Protein AF-A0A7X5ISP5-F1 (afdb_monomer_lite)

pLDDT: mean 85.8, std 13.92, range [27.28, 97.12]

Sequence (294 aa):
MELYHFSSCLFVQVISLKFLSCDAGGAVLAEQIALNPQAGLYTGMVVASFFGCTITGTIPFALNHTHGAKRQAAVNGLLSALLMLPAACLFTGFCCGFPFRMMLRNTIPVLVFSLFLLFLFKCCTVVILPLFTAVSFAVRGTALFGLCTAVLQEASGNILLDNLTPLDEVFPVICRIGIFLAGILPAFALLERLLQRPIAVMSRRLKLQPEAVASLIVTTANSIPTLLHLEDLDERGITLNTAFAVLSSYTVGDFLAFSLQFAPEIAFPMLAGRLLSGFLVLILSYRFLPADSA

Radius of gyration: 19.37 Å; chains: 1; bounding box: 60×40×59 Å

Structure (mmCIF, N/CA/C/O backbone):
data_AF-A0A7X5ISP5-F1
#
_entry.id   AF-A0A7X5ISP5-F1
#
loop_
_atom_site.group_PDB
_atom_site.id
_atom_site.type_symbol
_atom_site.label_atom_id
_atom_site.label_alt_id
_atom_site.label_comp_id
_atom_site.label_asym_id
_atom_site.label_entity_id
_atom_site.label_seq_id
_atom_site.pdbx_PDB_ins_code
_atom_site.Cartn_x
_atom_site.Cartn_y
_atom_site.Cartn_z
_atom_site.occupancy
_atom_site.B_iso_or_equiv
_atom_site.auth_seq_id
_atom_site.auth_comp_id
_atom_site.auth_asym_id
_atom_site.auth_atom_id
_atom_site.pdbx_PDB_model_num
ATOM 1 N N . MET A 1 1 ? -38.349 2.330 4.493 1.00 35.88 1 MET A N 1
ATOM 2 C CA . MET A 1 1 ? -37.579 3.364 5.221 1.00 35.88 1 MET A CA 1
ATOM 3 C C . MET A 1 1 ? -36.180 2.867 5.606 1.00 35.88 1 MET A C 1
ATOM 5 O O . MET A 1 1 ? -35.230 3.606 5.395 1.00 35.88 1 MET A O 1
ATOM 9 N N . GLU A 1 2 ? -36.007 1.602 6.022 1.00 28.80 2 GLU A N 1
ATOM 10 C CA . GLU A 1 2 ? -34.680 0.991 6.281 1.00 28.80 2 GLU A CA 1
ATOM 11 C C . GLU A 1 2 ? -33.736 0.939 5.064 1.00 28.80 2 GLU A C 1
ATOM 13 O O . GLU A 1 2 ? -32.545 1.183 5.206 1.00 28.80 2 GLU A O 1
ATOM 18 N N . LEU A 1 3 ? -34.248 0.702 3.850 1.00 28.98 3 LEU A N 1
ATOM 19 C CA . LEU A 1 3 ? -33.431 0.671 2.624 1.00 28.98 3 LEU A CA 1
ATOM 20 C C . LEU A 1 3 ? -32.788 2.027 2.270 1.00 28.98 3 LEU A C 1
ATOM 22 O O . LEU A 1 3 ? -31.670 2.054 1.765 1.00 28.98 3 LEU A O 1
ATOM 26 N N . TYR A 1 4 ? -33.453 3.147 2.581 1.00 27.28 4 TYR A N 1
ATOM 27 C CA . TYR A 1 4 ? -32.900 4.489 2.357 1.00 27.28 4 TYR A CA 1
ATOM 28 C C . TYR A 1 4 ? -31.846 4.851 3.409 1.00 27.28 4 TYR A C 1
ATOM 30 O O . TYR A 1 4 ? -30.814 5.421 3.067 1.00 27.28 4 TYR A O 1
ATOM 38 N N . HIS A 1 5 ? -32.050 4.452 4.668 1.00 31.34 5 HIS A N 1
ATOM 39 C CA . HIS A 1 5 ? -31.049 4.650 5.717 1.00 31.34 5 HIS A CA 1
ATOM 40 C C . HIS A 1 5 ? -29.804 3.775 5.487 1.00 31.34 5 HIS A C 1
ATOM 42 O O . HIS A 1 5 ? -28.686 4.227 5.720 1.00 31.34 5 HIS A O 1
ATOM 48 N N . PHE A 1 6 ? -29.986 2.563 4.947 1.00 34.28 6 PHE A N 1
ATOM 49 C CA . PHE A 1 6 ? -28.907 1.642 4.585 1.00 34.28 6 PHE A CA 1
ATOM 50 C C . PHE A 1 6 ? -28.098 2.134 3.374 1.00 34.28 6 PHE A C 1
ATOM 52 O O . PHE A 1 6 ? -26.872 2.114 3.420 1.00 34.28 6 PHE A O 1
ATOM 59 N N . SER A 1 7 ? -28.750 2.638 2.317 1.00 32.25 7 SER A N 1
ATOM 60 C CA . SER A 1 7 ? -28.053 3.201 1.148 1.00 32.25 7 SER A CA 1
ATOM 61 C C . SER A 1 7 ? -27.294 4.489 1.467 1.00 32.25 7 SER A C 1
ATOM 63 O O . SER A 1 7 ? -26.160 4.630 1.017 1.00 32.25 7 SER A O 1
ATOM 65 N N . SER A 1 8 ? -27.862 5.397 2.265 1.00 30.31 8 SER A N 1
ATOM 66 C CA . SER A 1 8 ? -27.193 6.650 2.645 1.00 30.31 8 SER A CA 1
ATOM 67 C C . SER A 1 8 ? -26.023 6.423 3.609 1.00 30.31 8 SER A C 1
ATOM 69 O O . SER A 1 8 ? -24.992 7.079 3.486 1.00 30.31 8 SER A O 1
ATOM 71 N N . CYS A 1 9 ? -26.133 5.460 4.531 1.00 36.84 9 CYS A N 1
ATOM 72 C CA . CYS A 1 9 ? -25.065 5.140 5.482 1.00 36.84 9 CYS A CA 1
ATOM 73 C C . CYS A 1 9 ? -23.935 4.325 4.829 1.00 36.84 9 CYS A C 1
ATOM 75 O O . CYS A 1 9 ? -22.766 4.622 5.065 1.00 36.84 9 CYS A O 1
ATOM 77 N N . LEU A 1 10 ? -24.263 3.403 3.908 1.00 41.03 10 LEU A N 1
ATOM 78 C CA . LEU A 1 10 ? -23.273 2.775 3.029 1.00 41.03 10 LEU A CA 1
ATOM 79 C C . LEU A 1 10 ? -22.507 3.856 2.257 1.00 41.03 10 LEU A C 1
ATOM 81 O O . LEU A 1 10 ? -21.293 3.799 2.207 1.00 41.03 10 LEU A O 1
ATOM 85 N N . PHE A 1 11 ? -23.182 4.877 1.721 1.00 38.62 11 PHE A N 1
ATOM 86 C CA . PHE A 1 11 ? -22.549 5.967 0.969 1.00 38.62 11 PHE A CA 1
ATOM 87 C C . PHE A 1 11 ? -21.577 6.814 1.818 1.00 38.62 11 PHE A C 1
ATOM 89 O O . PHE A 1 11 ? -20.480 7.122 1.355 1.00 38.62 11 PHE A O 1
ATOM 96 N N . VAL A 1 12 ? -21.929 7.133 3.071 1.00 38.53 12 VAL A N 1
ATOM 97 C CA . VAL A 1 12 ? -21.067 7.895 4.002 1.00 38.53 12 VAL A CA 1
ATOM 98 C C . VAL A 1 12 ? -19.869 7.066 4.477 1.00 38.53 12 VAL A C 1
ATOM 100 O O . VAL A 1 12 ? -18.742 7.559 4.459 1.00 38.53 12 VAL A O 1
ATOM 103 N N . GLN A 1 13 ? -20.073 5.786 4.810 1.00 43.38 13 GLN A N 1
ATOM 104 C CA . GLN A 1 13 ? -18.973 4.869 5.135 1.00 43.38 13 GLN A CA 1
ATOM 105 C C . GLN A 1 13 ? -18.031 4.683 3.938 1.00 43.38 13 GLN A C 1
ATOM 107 O O . GLN A 1 13 ? -16.812 4.678 4.065 1.00 43.38 13 GLN A O 1
ATOM 112 N N . VAL A 1 14 ? -18.590 4.590 2.737 1.00 48.50 14 VAL A N 1
ATOM 113 C CA . VAL A 1 14 ? -17.862 4.305 1.499 1.00 48.50 14 VAL A CA 1
ATOM 114 C C . VAL A 1 14 ? -17.060 5.492 0.966 1.00 48.50 14 VAL A C 1
ATOM 116 O O . VAL A 1 14 ? -16.091 5.259 0.243 1.00 48.50 14 VAL A O 1
ATOM 119 N N . ILE A 1 15 ? -17.442 6.736 1.263 1.00 47.53 15 ILE A N 1
ATOM 120 C CA . ILE A 1 15 ? -16.733 7.929 0.774 1.00 47.53 15 ILE A CA 1
ATOM 121 C C . ILE A 1 15 ? -15.665 8.380 1.770 1.00 47.53 15 ILE A C 1
ATOM 123 O O . ILE A 1 15 ? -14.537 8.627 1.353 1.00 47.53 15 ILE A O 1
ATOM 127 N N . SER A 1 16 ? -15.964 8.418 3.070 1.00 47.88 16 SER A N 1
ATOM 128 C CA . SER A 1 16 ? -15.016 8.934 4.069 1.00 47.88 16 SER A CA 1
ATOM 129 C C . SER A 1 16 ? -13.857 7.969 4.357 1.00 47.88 16 SER A C 1
ATOM 131 O O . SER A 1 16 ? -12.723 8.411 4.514 1.00 47.88 16 SER A O 1
ATOM 133 N N . LEU A 1 17 ? -14.096 6.648 4.343 1.00 51.56 17 LEU A N 1
ATOM 134 C CA . LEU A 1 17 ? -13.069 5.634 4.657 1.00 51.56 17 LEU A CA 1
ATOM 135 C C . LEU A 1 17 ? -12.026 5.429 3.563 1.00 51.56 17 LEU A C 1
ATOM 137 O O . LEU A 1 17 ? -10.964 4.866 3.803 1.00 51.56 17 LEU A O 1
ATOM 141 N N . LYS A 1 18 ? -12.335 5.844 2.339 1.00 60.28 18 LYS A N 1
ATOM 142 C CA . LYS A 1 18 ? -11.527 5.516 1.167 1.00 60.28 18 LYS A CA 1
ATOM 143 C C . LYS A 1 18 ? -10.394 6.501 0.902 1.00 60.28 18 LYS A C 1
ATOM 145 O O . LYS A 1 18 ? -9.517 6.213 0.101 1.00 60.28 18 LYS A O 1
ATOM 150 N N . PHE A 1 19 ? -10.376 7.655 1.555 1.00 69.50 19 PHE A N 1
ATOM 151 C CA . PHE A 1 19 ? -9.265 8.592 1.393 1.00 69.50 19 PHE A CA 1
ATOM 152 C C . PHE A 1 19 ? -8.140 8.357 2.397 1.00 69.50 19 PHE A C 1
ATOM 154 O O . PHE A 1 19 ? -7.036 8.834 2.173 1.00 69.50 19 PHE A O 1
ATOM 161 N N . LEU A 1 20 ? -8.378 7.602 3.470 1.00 83.06 20 LEU A N 1
ATOM 162 C CA . LEU A 1 20 ? -7.370 7.326 4.489 1.00 83.06 20 LEU A CA 1
ATOM 163 C C . LEU A 1 20 ? -6.841 5.901 4.338 1.00 83.06 20 LEU A C 1
ATOM 165 O O . LEU A 1 20 ? -7.592 4.968 4.063 1.00 83.06 20 LEU A O 1
ATOM 169 N N . SER A 1 21 ? -5.528 5.742 4.499 1.00 89.06 21 SER A N 1
ATOM 170 C CA . SER A 1 21 ? -4.906 4.422 4.634 1.00 89.06 21 SER A CA 1
ATOM 171 C C . SER A 1 21 ? -5.349 3.758 5.944 1.00 89.06 21 SER A C 1
ATOM 173 O O . SER A 1 21 ? -5.785 4.446 6.869 1.00 89.06 21 SER A O 1
ATOM 175 N N . CYS A 1 22 ? -5.242 2.429 6.042 1.00 91.19 22 CYS A N 1
ATOM 176 C CA . CYS A 1 22 ? -5.692 1.678 7.221 1.00 91.19 22 CYS A CA 1
ATOM 177 C C . CYS A 1 22 ? -5.038 2.177 8.522 1.00 91.19 22 CYS A C 1
ATOM 179 O O . CYS A 1 22 ? -5.725 2.401 9.515 1.00 91.19 22 CYS A O 1
ATOM 181 N N . ASP A 1 23 ? -3.734 2.425 8.468 1.00 89.81 23 ASP A N 1
ATOM 182 C CA . ASP A 1 23 ? -2.863 2.920 9.536 1.00 89.81 23 ASP A CA 1
ATOM 183 C C . ASP A 1 23 ? -2.930 4.444 9.728 1.00 89.81 23 ASP A C 1
ATOM 185 O O . ASP A 1 23 ? -2.594 4.953 10.792 1.00 89.81 23 ASP A O 1
ATOM 189 N N . ALA A 1 24 ? -3.428 5.177 8.731 1.00 86.38 24 ALA A N 1
ATOM 190 C CA . ALA A 1 24 ? -3.642 6.622 8.792 1.00 86.38 24 ALA A CA 1
ATOM 191 C C . ALA A 1 24 ? -5.026 6.998 9.357 1.00 86.38 24 ALA A C 1
ATOM 193 O O . ALA A 1 24 ? -5.529 8.082 9.081 1.00 86.38 24 ALA A O 1
ATOM 194 N N . GLY A 1 25 ? -5.671 6.097 10.106 1.00 85.81 25 GLY A N 1
ATOM 195 C CA . GLY A 1 25 ? -6.997 6.305 10.700 1.00 85.81 25 GLY A CA 1
ATOM 196 C C . GLY A 1 25 ? -8.160 5.705 9.906 1.00 85.81 25 GLY A C 1
ATOM 197 O O . GLY A 1 25 ? -9.288 5.719 10.390 1.00 85.81 25 GLY A O 1
ATOM 198 N N . GLY A 1 26 ? -7.914 5.117 8.729 1.00 88.69 26 GLY A N 1
ATOM 199 C CA . GLY A 1 26 ? -8.948 4.435 7.946 1.00 88.69 26 GLY A CA 1
ATOM 200 C C . GLY A 1 26 ? -9.555 3.234 8.678 1.00 88.69 26 GLY A C 1
ATOM 201 O O . GLY A 1 26 ? -10.764 3.023 8.602 1.00 88.69 26 GLY A O 1
ATOM 202 N N . ALA A 1 27 ? -8.753 2.476 9.432 1.00 90.75 27 ALA A N 1
ATOM 203 C CA . ALA A 1 27 ? -9.250 1.339 10.205 1.00 90.75 27 ALA A CA 1
ATOM 204 C C . ALA A 1 27 ? -10.059 1.764 11.437 1.00 90.75 27 ALA A C 1
ATOM 206 O O . ALA A 1 27 ? -11.165 1.266 11.634 1.00 90.75 27 ALA A O 1
ATOM 207 N N . VAL A 1 28 ? -9.547 2.733 12.203 1.00 88.75 28 VAL A N 1
ATOM 208 C CA . VAL A 1 28 ? -10.225 3.284 13.390 1.00 88.75 28 VAL A CA 1
ATOM 209 C C . VAL A 1 28 ? -11.554 3.925 12.996 1.00 88.75 28 VAL A C 1
ATOM 211 O O . VAL A 1 28 ? -12.588 3.651 13.600 1.00 88.75 28 VAL A O 1
ATOM 214 N N . LEU A 1 29 ? -11.562 4.718 11.918 1.00 86.38 29 LEU A N 1
ATOM 215 C CA . LEU A 1 29 ? -12.792 5.318 11.415 1.00 86.38 29 LEU A CA 1
ATOM 216 C C . LEU A 1 29 ? -13.785 4.239 10.969 1.00 86.38 29 LEU A C 1
ATOM 218 O O . LEU A 1 29 ? -14.971 4.370 11.253 1.00 86.38 29 LEU A O 1
ATOM 222 N N . ALA A 1 30 ? -13.323 3.169 10.305 1.00 88.38 30 ALA A N 1
ATOM 223 C CA . ALA A 1 30 ? -14.195 2.088 9.838 1.00 88.38 30 ALA A CA 1
ATOM 224 C C . ALA A 1 30 ? -14.855 1.351 10.995 1.00 88.38 30 ALA A C 1
ATOM 226 O O . ALA A 1 30 ? -16.038 1.031 10.910 1.00 88.38 30 ALA A O 1
ATOM 227 N N . GLU A 1 31 ? -14.107 1.097 12.062 1.00 87.06 31 GLU A N 1
ATOM 228 C CA . GLU A 1 31 ? -14.618 0.475 13.277 1.00 87.06 31 GLU A CA 1
ATOM 229 C C . GLU A 1 31 ? -15.712 1.326 13.932 1.00 87.06 31 GLU A C 1
ATOM 231 O O . GLU A 1 31 ? -16.768 0.799 14.273 1.00 87.06 31 GLU A O 1
ATOM 236 N N . GLN A 1 32 ? -15.512 2.645 14.018 1.00 85.06 32 GLN A N 1
ATOM 237 C CA . GLN A 1 32 ? -16.469 3.559 14.649 1.00 85.06 32 GLN A CA 1
ATOM 238 C C . GLN A 1 32 ? -17.782 3.702 13.877 1.00 85.06 32 GLN A C 1
ATOM 240 O O . GLN A 1 32 ? -18.846 3.846 14.478 1.00 85.06 32 GLN A O 1
ATOM 245 N N . ILE A 1 33 ? -17.724 3.698 12.544 1.00 82.94 33 ILE A N 1
ATOM 246 C CA . ILE A 1 33 ? -18.915 3.944 11.725 1.00 82.94 33 ILE A CA 1
ATOM 247 C C . ILE A 1 33 ? -19.622 2.664 11.290 1.00 82.94 33 ILE A C 1
ATOM 249 O O . ILE A 1 33 ? -20.767 2.746 10.845 1.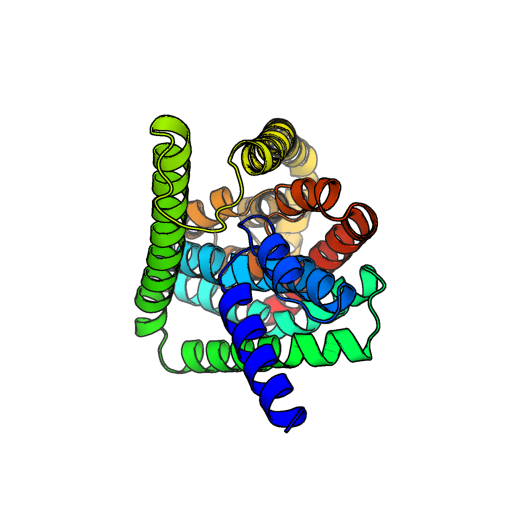00 82.94 33 ILE A O 1
ATOM 253 N N . ALA A 1 34 ? -18.971 1.498 11.356 1.00 83.06 34 ALA A N 1
ATOM 254 C CA . ALA A 1 34 ? -19.517 0.256 10.821 1.00 83.06 34 ALA A CA 1
ATOM 255 C C . ALA A 1 34 ? -20.685 -0.292 11.647 1.00 83.06 34 ALA A C 1
ATOM 257 O O . ALA A 1 34 ? -20.592 -0.530 12.844 1.00 83.06 34 ALA A O 1
ATOM 258 N N . LEU A 1 35 ? -21.774 -0.629 10.950 1.00 81.62 35 LEU A N 1
ATOM 259 C CA . LEU A 1 35 ? -22.924 -1.327 11.540 1.00 81.62 35 LEU A CA 1
ATOM 260 C C . LEU A 1 35 ? -22.631 -2.810 11.813 1.00 81.62 35 LEU A C 1
ATOM 262 O O . LEU A 1 35 ? -23.274 -3.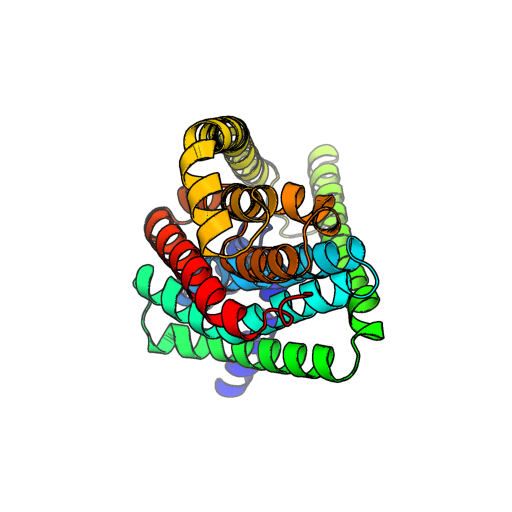437 12.648 1.00 81.62 35 LEU A O 1
ATOM 266 N N . ASN A 1 36 ? -21.695 -3.393 11.061 1.00 86.12 36 ASN A N 1
ATOM 267 C CA . ASN A 1 36 ? -21.261 -4.774 11.217 1.00 86.12 36 ASN A CA 1
ATOM 268 C C . ASN A 1 36 ? -19.746 -4.787 11.482 1.00 86.12 36 ASN A C 1
ATOM 270 O O . ASN A 1 36 ? -18.999 -4.379 10.588 1.00 86.12 36 ASN A O 1
ATOM 274 N N . PRO A 1 37 ? -19.283 -5.299 12.639 1.00 87.81 37 PRO A N 1
ATOM 275 C CA . PRO A 1 37 ? -17.866 -5.280 13.003 1.00 87.81 37 PRO A CA 1
ATOM 276 C C . PRO A 1 37 ? -16.947 -5.951 11.974 1.00 87.81 37 PRO A C 1
ATOM 278 O O . PRO A 1 37 ? -15.888 -5.422 11.653 1.00 87.81 37 PRO A O 1
ATOM 281 N N . GLN A 1 38 ? -17.365 -7.071 11.371 1.00 89.38 38 GLN A N 1
ATOM 282 C CA . GLN A 1 38 ? -16.564 -7.737 10.337 1.00 89.38 38 GLN A CA 1
ATOM 283 C C . GLN A 1 38 ? -16.486 -6.914 9.046 1.00 89.38 38 GLN A C 1
ATOM 285 O O . GLN A 1 38 ? -15.458 -6.929 8.371 1.00 89.38 38 GLN A O 1
ATOM 290 N N . ALA A 1 39 ? -17.555 -6.196 8.689 1.00 88.25 39 ALA A N 1
ATOM 291 C CA . ALA A 1 39 ? -17.542 -5.297 7.536 1.00 88.25 39 ALA A CA 1
ATOM 292 C C . ALA A 1 39 ? -16.678 -4.054 7.789 1.00 88.25 39 ALA A C 1
ATOM 294 O O . ALA A 1 39 ? -15.980 -3.612 6.874 1.00 88.25 39 ALA A O 1
ATOM 295 N N . GLY A 1 40 ? -16.692 -3.537 9.023 1.00 89.75 40 GLY A N 1
ATOM 296 C CA . GLY A 1 40 ? -15.786 -2.483 9.479 1.00 89.75 40 GLY A CA 1
ATOM 297 C C . GLY A 1 40 ? -14.335 -2.925 9.377 1.00 89.75 40 GLY A C 1
ATOM 298 O O . GLY A 1 40 ? -13.544 -2.260 8.718 1.00 89.75 40 GLY A O 1
ATOM 299 N N . LEU A 1 41 ? -14.012 -4.110 9.897 1.00 92.25 41 LEU A N 1
ATOM 300 C CA . LEU A 1 41 ? -12.660 -4.656 9.835 1.00 92.25 41 LEU A CA 1
ATOM 301 C C . LEU A 1 41 ? -12.200 -4.918 8.392 1.00 92.25 41 LEU A C 1
ATOM 303 O O . LEU A 1 41 ? -11.099 -4.525 8.019 1.00 92.25 41 LEU A O 1
ATOM 307 N N . TYR A 1 42 ? -13.043 -5.512 7.541 1.00 93.88 42 TYR A N 1
ATOM 308 C CA . TYR A 1 42 ? -12.724 -5.712 6.122 1.00 93.88 42 TYR A CA 1
ATOM 309 C C . TYR A 1 42 ? -12.474 -4.383 5.396 1.00 93.88 42 TYR A C 1
ATOM 311 O O . TYR A 1 42 ? -11.486 -4.232 4.676 1.00 93.88 42 TYR A O 1
ATOM 319 N N . THR A 1 43 ? -13.356 -3.404 5.588 1.00 91.44 43 THR A N 1
ATOM 320 C CA . THR A 1 43 ? -13.258 -2.117 4.889 1.00 91.44 43 THR A CA 1
ATOM 321 C C . THR A 1 43 ? -12.080 -1.293 5.412 1.00 91.44 43 THR A C 1
ATOM 323 O O . THR A 1 43 ? -11.316 -0.738 4.625 1.00 91.44 43 THR A O 1
ATOM 326 N N . GLY A 1 44 ? -11.890 -1.266 6.727 1.00 92.00 44 GLY A N 1
ATOM 327 C CA . GLY A 1 44 ? -10.844 -0.509 7.406 1.00 92.00 44 GLY A CA 1
ATOM 328 C C . GLY A 1 44 ? -9.445 -1.094 7.258 1.00 92.00 44 GLY A C 1
ATOM 329 O O . GLY A 1 44 ? -8.489 -0.342 7.122 1.00 92.00 44 GLY A O 1
ATOM 330 N N . MET A 1 45 ? -9.304 -2.421 7.235 1.00 94.00 45 MET A N 1
ATOM 331 C CA . MET A 1 45 ? -7.994 -3.074 7.124 1.00 94.00 45 MET A CA 1
ATOM 332 C C . MET A 1 45 ? -7.660 -3.438 5.681 1.00 94.00 45 MET A C 1
ATOM 334 O O . MET A 1 45 ? -6.599 -3.082 5.172 1.00 94.00 45 MET A O 1
ATOM 338 N N . VAL A 1 46 ? -8.567 -4.115 4.975 1.00 94.88 46 VAL A N 1
ATOM 339 C CA . VAL A 1 46 ? -8.281 -4.610 3.621 1.00 94.88 46 VAL A CA 1
ATOM 340 C C . VAL A 1 46 ? -8.522 -3.519 2.586 1.00 94.88 46 VAL A C 1
ATOM 342 O O . VAL A 1 46 ? -7.608 -3.167 1.848 1.00 94.88 46 VAL A O 1
ATOM 345 N N . VAL A 1 47 ? -9.726 -2.947 2.520 1.00 93.25 47 VAL A N 1
ATOM 346 C CA . VAL A 1 47 ? -10.047 -1.974 1.460 1.00 93.25 47 VAL A CA 1
ATOM 347 C C . VAL A 1 47 ? -9.222 -0.694 1.607 1.00 93.25 47 VAL A C 1
ATOM 349 O O . VAL A 1 47 ? -8.639 -0.238 0.621 1.00 93.25 47 VAL A O 1
ATOM 352 N N . ALA A 1 48 ? -9.119 -0.136 2.816 1.00 92.19 48 ALA A N 1
ATOM 353 C CA . ALA A 1 48 ? -8.365 1.093 3.056 1.00 92.19 48 ALA A CA 1
ATOM 354 C C . ALA A 1 48 ? -6.854 0.925 2.807 1.00 92.19 48 ALA A C 1
ATOM 356 O O . ALA A 1 48 ? -6.227 1.838 2.273 1.00 92.19 48 ALA A O 1
ATOM 357 N N . SER A 1 49 ? -6.266 -0.245 3.094 1.00 93.56 49 SER A N 1
ATOM 358 C CA . SER A 1 49 ? -4.835 -0.488 2.834 1.00 93.56 49 SER A CA 1
ATOM 359 C C . SER A 1 49 ? -4.483 -0.559 1.347 1.00 93.56 49 SER A C 1
ATOM 361 O O . SER A 1 49 ? -3.338 -0.319 0.975 1.00 93.56 49 SER A O 1
ATOM 363 N N . PHE A 1 50 ? -5.419 -0.923 0.467 1.00 93.81 50 PHE A N 1
ATOM 364 C CA . PHE A 1 50 ? -5.215 -0.830 -0.985 1.00 93.81 50 PHE A CA 1
ATOM 365 C C . PHE A 1 50 ? -5.544 0.564 -1.491 1.00 93.81 50 PHE A C 1
ATOM 367 O O . PHE A 1 50 ? -4.754 1.216 -2.168 1.00 93.81 50 PHE A O 1
ATOM 374 N N . PHE A 1 51 ? -6.751 1.015 -1.187 1.00 89.12 51 PHE A N 1
ATOM 375 C CA . PHE A 1 51 ? -7.316 2.162 -1.857 1.00 89.12 51 PHE A CA 1
ATOM 376 C C . PHE A 1 51 ? -6.813 3.475 -1.240 1.00 89.12 51 PHE A C 1
ATOM 378 O O . PHE A 1 51 ? -6.363 4.349 -1.974 1.00 89.12 51 PHE A O 1
ATOM 385 N N . GLY A 1 52 ? -6.782 3.591 0.089 1.00 87.88 52 GLY A N 1
ATOM 386 C CA . GLY A 1 52 ? -6.335 4.802 0.783 1.00 87.88 52 GLY A CA 1
ATOM 387 C C . GLY A 1 52 ? -4.898 5.189 0.437 1.00 87.88 52 GLY A C 1
ATOM 388 O O . GLY A 1 52 ? -4.642 6.334 0.052 1.00 87.88 52 GLY A O 1
ATOM 389 N N . CYS A 1 53 ? -3.971 4.224 0.473 1.00 88.62 53 CYS A N 1
A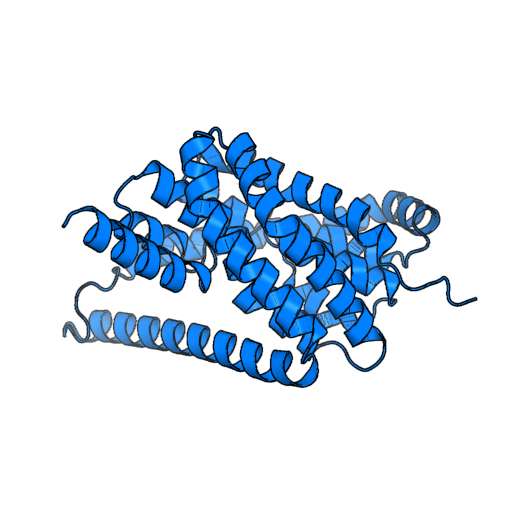TOM 390 C CA . CYS A 1 53 ? -2.569 4.464 0.115 1.00 88.62 53 CYS A CA 1
ATOM 391 C C . CYS A 1 53 ? -2.377 4.768 -1.382 1.00 88.62 53 CYS A C 1
ATOM 393 O O . CYS A 1 53 ? -1.513 5.566 -1.741 1.00 88.62 53 CYS A O 1
ATOM 395 N N . THR A 1 54 ? -3.225 4.221 -2.258 1.00 91.25 54 THR A N 1
ATOM 396 C CA . THR A 1 54 ? -3.186 4.513 -3.698 1.00 91.25 54 THR A CA 1
ATOM 397 C C . THR A 1 54 ? -3.577 5.961 -3.982 1.00 91.25 54 THR A C 1
ATOM 399 O O . THR A 1 54 ? -2.890 6.649 -4.739 1.00 91.25 54 THR A O 1
ATOM 402 N N . ILE A 1 55 ? -4.665 6.438 -3.366 1.00 87.81 55 ILE A N 1
ATOM 403 C CA . ILE A 1 55 ? -5.207 7.783 -3.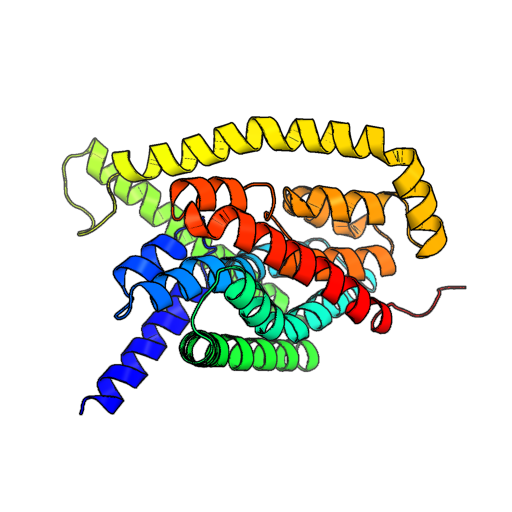603 1.00 87.81 55 ILE A CA 1
ATOM 404 C C . ILE A 1 55 ? -4.313 8.870 -2.998 1.00 87.81 55 ILE A C 1
ATOM 406 O O . ILE A 1 55 ? -4.055 9.880 -3.648 1.00 87.81 55 ILE A O 1
ATOM 410 N N . THR A 1 56 ? -3.839 8.683 -1.764 1.00 84.56 56 THR A N 1
ATOM 411 C CA . THR A 1 56 ? -3.078 9.721 -1.037 1.00 84.56 56 THR A CA 1
ATOM 412 C C . THR A 1 56 ? -1.563 9.580 -1.142 1.00 84.56 56 THR A C 1
ATOM 414 O O . THR A 1 56 ? -0.836 10.530 -0.848 1.00 84.56 56 THR A O 1
ATOM 417 N N . GLY A 1 57 ? -1.083 8.416 -1.581 1.00 85.94 57 GLY A N 1
ATOM 418 C CA . GLY A 1 57 ? 0.332 8.102 -1.735 1.00 85.94 57 GLY A CA 1
ATOM 419 C C . GLY A 1 57 ? 0.695 7.836 -3.191 1.00 85.94 57 GLY A C 1
ATOM 420 O O . GLY A 1 57 ? 1.204 8.716 -3.883 1.00 85.94 57 GLY A O 1
ATOM 421 N N . THR A 1 58 ? 0.443 6.617 -3.666 1.00 91.75 58 THR A N 1
ATOM 422 C CA . THR A 1 58 ? 1.056 6.098 -4.897 1.00 91.75 58 THR A CA 1
ATOM 423 C C . THR A 1 58 ? 0.761 6.943 -6.136 1.00 91.75 58 THR A C 1
ATOM 425 O O . THR A 1 58 ? 1.696 7.262 -6.866 1.00 91.75 58 THR A O 1
ATOM 428 N N . ILE A 1 59 ? -0.493 7.356 -6.373 1.00 91.38 59 ILE A N 1
ATOM 429 C CA . ILE A 1 59 ? -0.849 8.165 -7.555 1.00 91.38 59 ILE A CA 1
ATOM 430 C C . ILE A 1 59 ? -0.163 9.546 -7.526 1.00 91.38 59 ILE A C 1
ATOM 432 O O . ILE A 1 59 ? 0.553 9.851 -8.486 1.00 91.38 59 ILE A O 1
ATOM 436 N N . PRO A 1 60 ? -0.323 10.384 -6.474 1.00 88.81 60 PRO A N 1
ATOM 437 C CA . PRO A 1 60 ? 0.359 11.674 -6.409 1.00 88.81 60 PRO A CA 1
ATOM 438 C C . PRO A 1 60 ? 1.877 11.561 -6.542 1.00 88.81 60 PRO A C 1
ATOM 440 O O . PRO A 1 60 ? 2.478 12.314 -7.305 1.00 88.81 60 PRO A O 1
ATOM 443 N N . PHE A 1 61 ? 2.511 10.634 -5.818 1.00 89.62 61 PHE A N 1
ATOM 444 C CA . PHE A 1 61 ? 3.968 10.516 -5.832 1.00 89.62 61 PHE A CA 1
ATOM 445 C C . PHE A 1 61 ? 4.489 10.033 -7.187 1.00 89.62 61 PHE A C 1
ATOM 447 O O . PHE A 1 61 ? 5.385 10.677 -7.729 1.00 89.62 61 PHE A O 1
ATOM 454 N N . ALA A 1 62 ? 3.899 8.983 -7.768 1.00 91.69 62 ALA A N 1
ATOM 455 C CA . ALA A 1 62 ? 4.341 8.452 -9.057 1.00 91.69 62 ALA A CA 1
ATOM 456 C C . ALA A 1 62 ? 4.223 9.492 -10.180 1.00 91.69 62 ALA A C 1
ATOM 458 O O . ALA A 1 62 ? 5.124 9.619 -11.002 1.00 91.69 62 ALA A O 1
ATOM 459 N N . LEU A 1 63 ? 3.132 10.263 -10.218 1.00 90.00 63 LEU A N 1
ATOM 460 C CA . LEU A 1 63 ? 2.903 11.242 -11.284 1.00 90.00 63 LEU A CA 1
ATOM 461 C C . LEU A 1 63 ? 3.683 12.555 -11.092 1.00 90.00 63 LEU A C 1
ATOM 463 O O . LEU A 1 63 ? 4.023 13.199 -12.088 1.00 90.00 63 LEU A O 1
ATOM 467 N N . ASN A 1 64 ? 3.965 12.957 -9.847 1.00 89.12 64 ASN A N 1
ATOM 468 C CA . ASN A 1 64 ? 4.772 14.151 -9.560 1.00 89.12 64 ASN A CA 1
ATOM 469 C C . ASN A 1 64 ? 6.269 13.928 -9.813 1.00 89.12 64 ASN A C 1
ATOM 471 O O . ASN A 1 64 ? 6.940 14.877 -10.198 1.00 89.12 64 ASN A O 1
ATOM 475 N N . HIS A 1 65 ? 6.768 12.699 -9.648 1.00 88.81 65 HIS A N 1
ATOM 476 C CA . HIS A 1 65 ? 8.184 12.343 -9.837 1.00 88.81 65 HIS A CA 1
ATOM 477 C C . HIS A 1 65 ? 8.442 11.626 -11.169 1.00 88.81 65 HIS A C 1
ATOM 479 O O . HIS A 1 65 ? 9.406 10.884 -11.304 1.00 88.81 65 HIS A O 1
ATOM 485 N N . THR A 1 66 ? 7.552 11.782 -12.153 1.00 89.44 66 THR A N 1
ATOM 486 C CA . THR A 1 66 ? 7.777 11.279 -13.514 1.00 89.44 66 THR A CA 1
ATOM 487 C C . THR A 1 66 ? 7.333 12.297 -14.554 1.00 89.44 66 THR A C 1
ATOM 489 O O . THR A 1 66 ? 6.308 12.977 -14.406 1.00 89.44 66 THR A O 1
ATOM 492 N N . HIS A 1 67 ? 8.084 12.364 -15.654 1.00 89.50 67 HIS A N 1
ATOM 493 C CA . HIS A 1 67 ? 7.862 13.302 -16.753 1.00 89.50 67 HIS A CA 1
ATOM 494 C C . HIS A 1 67 ? 7.876 12.593 -18.121 1.00 89.50 67 HIS A C 1
ATOM 496 O O . HIS A 1 67 ? 8.402 11.491 -18.270 1.00 89.50 67 HIS A O 1
ATOM 502 N N . GLY A 1 68 ? 7.254 13.207 -19.136 1.00 87.88 68 GLY A N 1
ATOM 503 C CA . GLY A 1 68 ? 7.282 12.717 -20.524 1.00 87.88 68 GLY A CA 1
ATOM 504 C C . GLY A 1 68 ? 6.846 11.252 -20.695 1.00 87.88 68 GLY A C 1
ATOM 505 O O . GLY A 1 68 ? 5.803 10.843 -20.183 1.00 87.88 68 GLY A O 1
ATOM 506 N N . ALA A 1 69 ? 7.652 10.459 -21.409 1.00 87.56 69 ALA A N 1
ATOM 507 C CA . ALA A 1 69 ? 7.390 9.037 -21.661 1.00 87.56 69 ALA A CA 1
ATOM 508 C C . ALA A 1 69 ? 7.372 8.191 -20.371 1.00 87.56 69 ALA A C 1
ATOM 510 O O . ALA A 1 69 ? 6.511 7.328 -20.200 1.00 87.56 69 ALA A O 1
ATOM 511 N N . LYS A 1 70 ? 8.227 8.523 -19.394 1.00 91.69 70 LYS A N 1
ATOM 512 C CA . LYS A 1 70 ? 8.257 7.869 -18.075 1.00 91.69 70 LYS A CA 1
ATOM 513 C C . LYS A 1 70 ? 6.957 8.073 -17.294 1.00 91.69 70 LYS A C 1
ATOM 515 O O . LYS A 1 70 ? 6.496 7.158 -16.615 1.00 91.69 70 LYS A O 1
ATOM 520 N N . ARG A 1 71 ? 6.299 9.228 -17.453 1.00 90.44 71 ARG A N 1
ATOM 521 C CA . ARG A 1 71 ? 4.955 9.448 -16.893 1.00 90.44 71 ARG A CA 1
ATOM 522 C C . ARG A 1 71 ? 3.918 8.526 -17.527 1.00 90.44 71 ARG A C 1
ATOM 524 O O . ARG A 1 71 ? 3.064 8.002 -16.816 1.00 90.44 71 ARG A O 1
ATOM 531 N N . GLN A 1 72 ? 3.992 8.291 -18.837 1.00 89.12 72 GLN A N 1
ATOM 532 C CA . GLN A 1 72 ? 3.086 7.355 -19.505 1.00 89.12 72 GLN A CA 1
ATOM 533 C C . GLN A 1 72 ? 3.289 5.920 -18.998 1.00 89.12 72 GLN A C 1
ATOM 535 O O . GLN A 1 72 ? 2.312 5.214 -18.749 1.00 89.12 72 GLN A O 1
ATOM 540 N N . ALA A 1 73 ? 4.539 5.514 -18.766 1.00 92.19 73 ALA A N 1
ATOM 541 C CA . ALA A 1 73 ? 4.861 4.233 -18.142 1.00 92.19 73 ALA A CA 1
ATOM 542 C C . ALA A 1 73 ? 4.273 4.110 -16.722 1.00 92.19 73 ALA A C 1
ATOM 544 O O . ALA A 1 73 ? 3.630 3.109 -16.397 1.00 92.19 73 ALA A O 1
ATOM 545 N N . ALA A 1 74 ? 4.400 5.154 -15.895 1.00 93.19 74 ALA A N 1
ATOM 546 C CA . ALA A 1 74 ? 3.795 5.188 -14.561 1.00 93.19 74 ALA A CA 1
ATOM 547 C C . ALA A 1 74 ? 2.264 5.070 -14.627 1.00 93.19 74 ALA A C 1
ATOM 549 O O . ALA A 1 74 ? 1.667 4.280 -13.894 1.00 93.19 74 ALA A O 1
ATOM 550 N N . VAL A 1 75 ? 1.622 5.790 -15.554 1.00 90.94 75 VAL A N 1
ATOM 551 C CA . VAL A 1 75 ? 0.173 5.703 -15.801 1.00 90.94 75 VAL A CA 1
ATOM 552 C C . VAL A 1 75 ? -0.243 4.287 -16.204 1.00 90.94 75 VAL A C 1
ATOM 554 O O . VAL A 1 75 ? -1.214 3.772 -15.656 1.00 90.94 75 VAL A O 1
ATOM 557 N N . ASN A 1 76 ? 0.489 3.626 -17.103 1.00 90.81 76 ASN A N 1
ATOM 558 C CA . ASN A 1 76 ? 0.201 2.241 -17.496 1.00 90.81 76 ASN A CA 1
ATOM 559 C C . ASN A 1 76 ? 0.280 1.287 -16.292 1.00 90.81 76 ASN A C 1
ATOM 561 O O . ASN A 1 76 ? -0.589 0.426 -16.119 1.00 90.81 76 ASN A O 1
ATOM 565 N N . GLY A 1 77 ? 1.274 1.488 -15.422 1.00 93.81 77 GLY A N 1
ATOM 566 C CA . GLY A 1 77 ? 1.404 0.767 -14.158 1.00 93.81 77 GLY A CA 1
ATOM 567 C C . GLY A 1 77 ? 0.186 0.967 -13.253 1.00 93.81 77 GLY A C 1
ATOM 568 O O . GLY A 1 77 ? -0.471 -0.007 -12.879 1.00 93.81 77 GLY A O 1
ATOM 569 N N . LEU A 1 78 ? -0.182 2.224 -12.983 1.00 93.25 78 LEU A N 1
ATOM 570 C CA . LEU A 1 78 ? -1.363 2.580 -12.184 1.00 93.25 78 LEU A CA 1
ATOM 571 C C . LEU A 1 78 ? -2.650 1.971 -12.754 1.00 93.25 78 LEU A C 1
ATOM 573 O O . LEU A 1 78 ? -3.421 1.375 -12.009 1.00 93.25 78 LEU A O 1
ATOM 577 N N . LEU A 1 79 ? -2.874 2.069 -14.067 1.00 91.19 79 LEU A N 1
ATOM 578 C CA . LEU A 1 79 ? -4.051 1.512 -14.741 1.00 91.19 79 LEU A CA 1
ATOM 579 C C . LEU A 1 79 ? -4.148 -0.007 -14.553 1.00 91.19 79 LEU A C 1
ATOM 581 O O . LEU A 1 79 ? -5.208 -0.520 -14.188 1.00 91.19 79 LEU A O 1
ATOM 585 N N . SER A 1 80 ? -3.044 -0.728 -14.764 1.00 92.62 80 SER A N 1
ATOM 586 C CA . SER A 1 80 ? -3.020 -2.187 -14.603 1.00 92.62 80 SER A CA 1
ATOM 587 C C . SER A 1 80 ? -3.346 -2.617 -13.168 1.00 92.62 80 SER A C 1
ATOM 589 O O . SER A 1 80 ? -4.096 -3.573 -12.960 1.00 92.62 80 SER A O 1
ATOM 591 N N . ALA A 1 81 ? -2.874 -1.862 -12.174 1.00 94.56 81 ALA A N 1
ATOM 592 C CA . ALA A 1 81 ? -3.160 -2.143 -10.776 1.00 94.56 81 ALA A CA 1
ATOM 593 C C . ALA A 1 81 ? -4.572 -1.732 -10.353 1.00 94.56 81 ALA A C 1
ATOM 595 O O . ALA A 1 81 ? -5.227 -2.492 -9.646 1.00 94.56 81 ALA A O 1
ATOM 596 N N . LEU A 1 82 ? -5.090 -0.596 -10.830 1.00 92.81 82 LEU A N 1
ATOM 597 C CA . LEU A 1 82 ? -6.474 -0.168 -10.590 1.00 92.81 82 LEU A CA 1
ATOM 598 C C . LEU A 1 82 ? -7.490 -1.175 -11.142 1.00 92.81 82 LEU A C 1
ATOM 600 O O . LEU A 1 82 ? -8.531 -1.397 -10.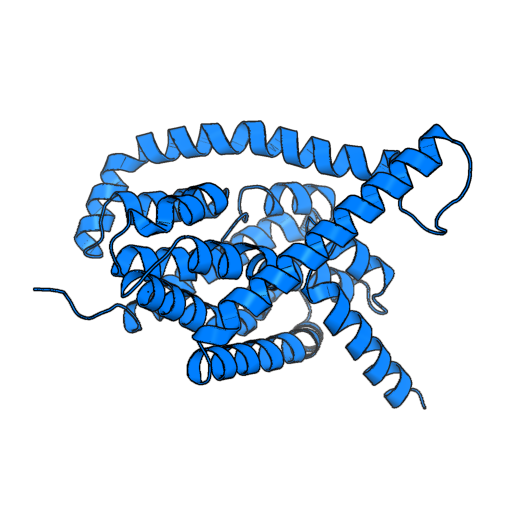521 1.00 92.81 82 LEU A O 1
ATOM 604 N N . LEU A 1 83 ? -7.180 -1.823 -12.270 1.00 92.12 83 LEU A N 1
ATOM 605 C CA . LEU A 1 83 ? -7.989 -2.916 -12.811 1.00 92.12 83 LEU A CA 1
ATOM 606 C C . LEU A 1 83 ? -8.017 -4.126 -11.863 1.00 92.12 83 LEU A C 1
ATOM 608 O O . LEU A 1 83 ? -9.072 -4.725 -11.657 1.00 92.12 83 LEU A O 1
ATOM 612 N N . MET A 1 84 ? -6.872 -4.469 -11.269 1.00 93.81 84 MET A N 1
ATOM 613 C CA . MET A 1 84 ? -6.731 -5.606 -10.353 1.00 93.81 84 MET A CA 1
ATOM 614 C C . MET A 1 84 ? -7.214 -5.297 -8.925 1.00 93.81 84 MET A C 1
ATOM 616 O O . MET A 1 84 ? -7.531 -6.214 -8.172 1.00 93.81 84 MET A O 1
ATOM 620 N N . LEU A 1 85 ? -7.317 -4.022 -8.546 1.00 94.12 85 LEU A N 1
ATOM 621 C CA . LEU A 1 85 ? -7.572 -3.572 -7.175 1.00 94.12 85 LEU A CA 1
ATOM 622 C C . LEU A 1 85 ? -8.837 -4.192 -6.540 1.00 94.12 85 LEU A C 1
ATOM 624 O O . LEU A 1 85 ? -8.732 -4.710 -5.428 1.00 94.12 85 LEU A O 1
ATOM 628 N N . PRO A 1 86 ? -10.013 -4.251 -7.202 1.00 93.38 86 PRO A N 1
ATOM 629 C CA . PRO A 1 86 ? -11.188 -4.907 -6.622 1.00 93.38 86 PRO A CA 1
ATOM 630 C C . PRO A 1 86 ? -10.964 -6.406 -6.379 1.00 93.38 86 PRO A C 1
ATOM 632 O O . PRO A 1 86 ? -11.361 -6.935 -5.342 1.00 93.38 86 PRO A O 1
ATOM 635 N N . ALA A 1 87 ? -10.292 -7.088 -7.310 1.00 94.75 87 ALA A N 1
ATOM 636 C CA . ALA A 1 87 ? -9.960 -8.501 -7.168 1.00 94.75 87 ALA A CA 1
ATOM 637 C C . ALA A 1 87 ? -8.939 -8.730 -6.041 1.00 94.75 87 ALA A C 1
ATOM 639 O O . ALA A 1 87 ? -9.093 -9.674 -5.272 1.00 94.75 87 ALA A O 1
ATOM 640 N N . ALA A 1 88 ? -7.958 -7.837 -5.883 1.00 96.00 88 ALA A N 1
ATOM 641 C CA . ALA A 1 88 ? -6.990 -7.861 -4.789 1.00 96.00 88 ALA A CA 1
ATOM 642 C C . ALA A 1 88 ? -7.658 -7.694 -3.413 1.00 96.00 88 ALA A C 1
ATOM 644 O O . ALA A 1 88 ? -7.328 -8.426 -2.476 1.00 96.00 88 ALA A O 1
ATOM 645 N N . CYS A 1 89 ? -8.658 -6.809 -3.300 1.00 95.06 89 CYS A N 1
ATOM 646 C CA . CYS A 1 89 ? -9.461 -6.661 -2.083 1.00 95.06 89 CYS A CA 1
ATOM 647 C C . CYS A 1 89 ? -10.247 -7.938 -1.748 1.00 95.06 89 CYS A C 1
ATOM 649 O O . CYS A 1 89 ? -10.350 -8.304 -0.578 1.00 95.06 89 CYS A O 1
ATOM 651 N N . LEU A 1 90 ? -10.822 -8.616 -2.747 1.00 95.56 90 LEU A N 1
ATOM 652 C CA . LEU A 1 90 ? -11.544 -9.878 -2.537 1.00 95.56 90 LEU A CA 1
ATOM 653 C C . LEU A 1 90 ? -10.595 -11.017 -2.166 1.00 95.56 90 LEU A C 1
ATOM 655 O O . LEU A 1 90 ? -10.876 -11.768 -1.238 1.00 95.56 90 LEU A O 1
ATOM 659 N N . PHE A 1 91 ? -9.468 -11.126 -2.866 1.00 95.25 91 PHE A N 1
ATOM 660 C CA . PHE A 1 91 ? -8.473 -12.165 -2.637 1.00 95.25 91 PHE A CA 1
ATOM 661 C C . PHE A 1 91 ? -7.843 -12.038 -1.247 1.00 95.25 91 PHE A C 1
ATOM 663 O O . PHE A 1 91 ? -7.838 -12.993 -0.477 1.00 95.25 91 PHE A O 1
ATOM 670 N N . THR A 1 92 ? -7.400 -10.835 -0.882 1.00 96.56 92 THR A N 1
ATOM 671 C CA . THR A 1 92 ? -6.855 -10.564 0.455 1.00 96.56 92 THR A CA 1
ATOM 672 C C . THR A 1 92 ? -7.907 -10.778 1.538 1.00 96.56 92 THR A C 1
ATOM 674 O O . THR A 1 92 ? -7.618 -11.394 2.559 1.00 96.56 92 THR A O 1
ATOM 677 N N . GLY A 1 93 ? -9.148 -10.336 1.310 1.00 95.81 93 GLY A N 1
ATOM 678 C CA . GLY A 1 93 ? -10.237 -10.577 2.254 1.00 95.81 93 GLY A CA 1
ATOM 679 C C . GLY A 1 93 ? -10.544 -12.063 2.452 1.00 95.81 93 GLY A C 1
ATOM 680 O O . GLY A 1 93 ? -10.819 -12.491 3.573 1.00 95.81 93 GLY A O 1
ATOM 681 N N . PHE A 1 94 ? -10.440 -12.858 1.385 1.00 95.81 94 PHE A N 1
ATOM 682 C CA . PHE A 1 94 ? -10.580 -14.308 1.451 1.00 95.81 94 PHE A CA 1
ATOM 683 C C . PHE A 1 94 ? -9.453 -14.947 2.269 1.00 95.81 94 PHE A C 1
ATOM 685 O O . PHE A 1 94 ? -9.740 -15.789 3.117 1.00 95.81 94 PHE A O 1
ATOM 692 N N . CYS A 1 95 ? -8.199 -14.509 2.091 1.00 95.75 95 CYS A N 1
ATOM 693 C CA . CYS A 1 95 ? -7.082 -14.944 2.939 1.00 95.75 95 CYS A CA 1
ATOM 694 C C . CYS A 1 95 ? -7.356 -14.660 4.423 1.00 95.75 95 CYS A C 1
ATOM 696 O O . CYS A 1 95 ? -7.100 -15.522 5.257 1.00 95.75 95 CYS A O 1
ATOM 698 N N . CYS A 1 96 ? -7.934 -13.500 4.746 1.00 94.94 96 CYS A N 1
ATOM 699 C CA . CYS A 1 96 ? -8.315 -13.123 6.111 1.00 94.94 96 CYS A CA 1
ATOM 700 C C . CYS A 1 96 ? -9.552 -13.861 6.663 1.00 94.94 96 CYS A C 1
ATOM 702 O O . CYS A 1 96 ? -9.953 -13.596 7.792 1.00 94.94 96 CYS A O 1
ATOM 704 N N . GLY A 1 97 ? -10.183 -14.756 5.895 1.00 94.50 97 GLY A N 1
ATOM 705 C CA . GLY A 1 97 ? -11.324 -15.553 6.355 1.00 94.50 97 GLY A CA 1
ATOM 706 C C . GLY A 1 97 ? -12.663 -14.806 6.402 1.00 94.50 97 GLY A C 1
ATOM 707 O O . GLY A 1 97 ? -13.595 -15.262 7.065 1.00 94.50 97 GLY A O 1
ATOM 708 N N . PHE A 1 98 ? -12.799 -13.670 5.709 1.00 94.44 98 PHE A N 1
ATOM 709 C CA . PHE A 1 98 ? -14.055 -12.916 5.712 1.00 94.44 98 PHE A CA 1
ATOM 710 C C . PHE A 1 98 ? -15.161 -13.592 4.874 1.00 94.44 98 PHE A C 1
ATOM 712 O O . PHE A 1 98 ? -14.894 -14.177 3.820 1.00 94.44 98 PHE A O 1
ATOM 719 N N . PRO A 1 99 ? -16.443 -13.467 5.275 1.00 93.81 99 PRO A N 1
ATOM 720 C CA . PRO A 1 99 ? -17.559 -14.044 4.531 1.00 93.81 99 PRO A CA 1
ATOM 721 C C . PRO A 1 99 ? -17.739 -13.408 3.144 1.00 93.81 99 PRO A C 1
ATOM 723 O O . PRO A 1 99 ? -17.933 -12.197 3.002 1.00 93.81 99 PRO A O 1
ATOM 726 N N . PHE A 1 100 ? -17.787 -14.252 2.110 1.00 91.38 100 PHE A N 1
ATOM 727 C CA . PHE A 1 100 ? -17.793 -13.843 0.699 1.00 91.38 100 PHE A CA 1
ATOM 728 C C . PHE A 1 100 ? -18.885 -12.829 0.329 1.00 91.38 100 PHE A C 1
ATOM 730 O O . PHE A 1 100 ? -18.615 -11.823 -0.328 1.00 91.38 100 PHE A O 1
ATOM 737 N N . ARG A 1 101 ? -20.122 -13.041 0.798 1.00 89.62 101 ARG A N 1
ATOM 738 C CA . ARG A 1 101 ? -21.256 -12.143 0.508 1.00 89.62 101 ARG A CA 1
ATOM 739 C C . ARG A 1 101 ? -21.053 -10.734 1.074 1.00 89.62 101 ARG A C 1
ATOM 741 O O . ARG A 1 101 ? -21.521 -9.766 0.476 1.00 89.62 101 ARG A O 1
ATOM 748 N N . MET A 1 102 ? -20.393 -10.623 2.226 1.00 90.00 102 MET A N 1
ATOM 749 C CA . MET A 1 102 ? -20.095 -9.341 2.864 1.00 90.00 102 MET A CA 1
ATOM 750 C C . MET A 1 102 ? -18.971 -8.622 2.124 1.00 90.00 102 MET A C 1
ATOM 752 O O . MET A 1 102 ? -19.127 -7.442 1.813 1.00 90.00 102 MET A O 1
ATOM 756 N N . MET A 1 103 ? -17.904 -9.343 1.762 1.00 91.81 103 MET A N 1
ATOM 757 C CA . MET A 1 103 ? -16.812 -8.779 0.968 1.00 91.81 103 MET A CA 1
ATOM 758 C C . MET A 1 103 ? -17.341 -8.194 -0.339 1.00 91.81 103 MET A C 1
ATOM 760 O O . MET A 1 103 ? -17.164 -7.008 -0.583 1.00 91.81 103 MET A O 1
ATOM 764 N N . LEU A 1 104 ? -18.104 -8.974 -1.116 1.00 90.25 104 LEU A N 1
ATOM 765 C CA . LEU A 1 104 ? -18.605 -8.547 -2.423 1.00 90.25 104 LEU A CA 1
ATOM 766 C C . LEU A 1 104 ? -19.379 -7.222 -2.350 1.00 90.25 104 LEU A C 1
ATOM 768 O O . LEU A 1 104 ? -19.150 -6.327 -3.158 1.00 90.25 104 LEU A O 1
ATOM 772 N N . ARG A 1 105 ? -20.250 -7.062 -1.346 1.00 86.81 105 ARG A N 1
ATOM 773 C CA . ARG A 1 105 ? -21.015 -5.821 -1.138 1.00 86.81 105 ARG A CA 1
ATOM 774 C C . ARG A 1 105 ? -20.122 -4.623 -0.829 1.00 86.81 105 ARG A C 1
ATOM 776 O O . ARG A 1 105 ? -20.360 -3.548 -1.368 1.00 86.81 105 ARG A O 1
ATOM 783 N N . ASN A 1 106 ? -19.100 -4.816 -0.000 1.00 87.31 106 ASN A N 1
ATOM 784 C CA . ASN A 1 106 ? -18.163 -3.758 0.378 1.00 87.31 106 ASN A CA 1
ATOM 785 C C . ASN A 1 106 ? -17.111 -3.477 -0.712 1.00 87.31 106 ASN A C 1
ATOM 787 O O . ASN A 1 106 ? -16.550 -2.384 -0.755 1.00 87.31 106 ASN A O 1
ATOM 791 N N . THR A 1 107 ? -16.883 -4.407 -1.647 1.00 89.44 107 THR A N 1
ATOM 792 C CA . THR A 1 107 ? -16.000 -4.202 -2.807 1.00 89.44 107 THR A CA 1
ATOM 793 C C . THR A 1 107 ? -16.707 -3.542 -3.994 1.00 89.44 107 THR A C 1
ATOM 795 O O . THR A 1 107 ? -16.036 -2.889 -4.790 1.00 89.44 107 THR A O 1
ATOM 798 N N . ILE A 1 108 ? -18.040 -3.630 -4.134 1.00 87.44 108 ILE A N 1
ATOM 799 C CA . ILE A 1 108 ? -18.775 -2.958 -5.233 1.00 87.44 108 ILE A CA 1
ATOM 800 C C . ILE A 1 108 ? -18.389 -1.474 -5.357 1.00 87.44 108 ILE A C 1
ATOM 802 O O . ILE A 1 108 ? -18.061 -1.031 -6.458 1.00 87.44 108 ILE A O 1
ATOM 806 N N . PRO A 1 109 ? -18.331 -0.692 -4.267 1.00 84.19 109 PRO A N 1
ATOM 807 C CA . PRO A 1 109 ? -17.920 0.698 -4.370 1.00 84.19 109 PRO A CA 1
ATOM 808 C C . PRO A 1 109 ? -16.458 0.898 -4.778 1.00 84.19 109 PRO A C 1
ATOM 810 O O . PRO A 1 109 ? -16.107 1.952 -5.305 1.00 84.19 109 PRO A O 1
ATOM 813 N N . VAL A 1 110 ? -15.585 -0.061 -4.473 1.00 87.44 110 VAL A N 1
ATOM 814 C CA . VAL A 1 110 ? -14.183 -0.053 -4.907 1.00 87.44 110 VAL A CA 1
ATOM 815 C C . VAL A 1 110 ? -14.115 -0.280 -6.414 1.00 87.44 110 VAL A C 1
ATOM 817 O O . VAL A 1 110 ? -13.412 0.454 -7.096 1.00 87.44 110 VAL A O 1
ATOM 820 N N . LEU A 1 111 ? -14.907 -1.222 -6.933 1.00 89.75 111 LEU A N 1
ATOM 821 C CA . LEU A 1 111 ? -15.037 -1.496 -8.364 1.00 89.75 111 LEU A CA 1
ATOM 822 C C . LEU A 1 111 ? -15.572 -0.284 -9.135 1.00 89.75 111 LEU A C 1
ATOM 824 O O . LEU A 1 111 ? -14.998 0.103 -10.146 1.00 89.75 111 LEU A O 1
ATOM 828 N N . VAL A 1 112 ? -16.652 0.341 -8.658 1.00 88.94 112 VAL A N 1
ATOM 829 C CA . VAL A 1 112 ? -17.220 1.535 -9.309 1.00 88.94 112 VAL A CA 1
ATOM 830 C C . VAL A 1 112 ? -16.180 2.651 -9.378 1.00 88.94 112 VAL A C 1
ATOM 832 O O . VAL A 1 112 ? -16.005 3.271 -10.424 1.00 88.94 112 VAL A O 1
ATOM 835 N N . PHE A 1 113 ? -15.453 2.880 -8.284 1.00 84.94 113 PHE A N 1
ATOM 836 C CA . PHE A 1 113 ? -14.443 3.928 -8.254 1.00 84.94 113 PHE A CA 1
ATOM 837 C C . PHE A 1 113 ? -13.212 3.584 -9.093 1.00 84.94 113 PHE A C 1
ATOM 839 O O . PHE A 1 113 ? -12.690 4.457 -9.779 1.00 84.94 113 PHE A O 1
ATOM 846 N N . SER A 1 114 ? -12.742 2.334 -9.082 1.00 87.25 114 SER A N 1
ATOM 847 C CA . SER A 1 114 ? -11.601 1.941 -9.910 1.00 87.25 114 SER A CA 1
ATOM 848 C C . SER A 1 114 ? -11.934 2.064 -11.395 1.00 87.25 114 SER A C 1
ATOM 850 O O . SER A 1 114 ? -11.133 2.617 -12.140 1.00 87.25 114 SER A O 1
ATOM 852 N N . LEU A 1 115 ? -13.140 1.673 -11.822 1.00 89.81 115 LEU A N 1
ATOM 853 C CA . LEU A 1 115 ? -13.626 1.896 -13.189 1.00 89.81 115 LEU A CA 1
ATOM 854 C C . LEU A 1 115 ? -13.740 3.386 -13.529 1.00 89.81 115 LEU A C 1
ATOM 856 O O . LEU A 1 115 ? -13.351 3.794 -14.623 1.00 89.81 115 LEU A O 1
ATOM 860 N N . PHE A 1 116 ? -14.223 4.205 -12.593 1.00 87.94 116 PHE A N 1
ATOM 861 C CA . PHE A 1 116 ? -14.261 5.656 -12.759 1.00 87.94 116 PHE A CA 1
ATOM 862 C C . PHE A 1 116 ? -12.857 6.250 -12.927 1.00 87.94 116 PHE A C 1
ATOM 864 O O . PHE A 1 116 ? -12.641 7.048 -13.837 1.00 87.94 116 PHE A O 1
ATOM 871 N N . LEU A 1 117 ? -11.881 5.829 -12.116 1.00 85.31 117 LEU A N 1
ATOM 872 C CA . LEU A 1 117 ? -10.493 6.256 -12.282 1.00 85.31 117 LEU A CA 1
ATOM 873 C C . LEU A 1 117 ? -9.912 5.786 -13.610 1.00 85.31 117 LEU A C 1
ATOM 875 O O . LEU A 1 117 ? -9.299 6.587 -14.302 1.00 85.31 117 LEU A O 1
ATOM 879 N N . LEU A 1 118 ? -10.125 4.528 -13.997 1.00 86.12 118 LEU A N 1
ATOM 880 C CA . LEU A 1 118 ? -9.682 4.008 -15.294 1.00 86.12 118 LEU A CA 1
ATOM 881 C C . LEU A 1 118 ? -10.236 4.860 -16.448 1.00 86.12 118 LEU A C 1
ATOM 883 O O . LEU A 1 118 ? -9.498 5.218 -17.366 1.00 86.12 118 LEU A O 1
ATOM 887 N N . PHE A 1 119 ? -11.517 5.231 -16.379 1.00 86.19 119 PHE A N 1
ATOM 888 C CA . PHE A 1 119 ? -12.141 6.144 -17.334 1.00 86.19 119 PHE A CA 1
ATOM 889 C C . PHE A 1 119 ? -11.490 7.533 -17.305 1.00 86.19 119 PHE A C 1
ATOM 891 O O . PHE A 1 119 ? -11.120 8.057 -18.355 1.00 86.19 119 PHE A O 1
ATOM 898 N N . LEU A 1 120 ? -11.273 8.103 -16.118 1.00 84.06 120 LEU A N 1
ATOM 899 C CA . LEU A 1 120 ? -10.646 9.414 -15.959 1.00 84.06 120 LEU A CA 1
ATOM 900 C C . LEU A 1 120 ? -9.211 9.435 -16.509 1.00 84.06 120 LEU A C 1
ATOM 902 O O . LEU A 1 120 ? -8.862 10.360 -17.238 1.00 84.06 120 LEU A O 1
ATOM 906 N N . PHE A 1 121 ? -8.404 8.404 -16.236 1.00 81.44 121 PHE A N 1
ATOM 907 C CA . PHE A 1 121 ? -7.049 8.234 -16.784 1.00 81.44 121 PHE A CA 1
ATOM 908 C C . PHE A 1 121 ? -7.036 8.140 -18.305 1.00 81.44 121 PHE A C 1
ATOM 910 O O . PHE A 1 121 ? -6.118 8.676 -18.928 1.00 81.44 121 PHE A O 1
ATOM 917 N N . LYS A 1 122 ? -8.063 7.527 -18.903 1.00 76.62 122 LYS A N 1
ATOM 918 C CA . LYS A 1 122 ? -8.215 7.442 -20.359 1.00 76.62 122 LYS A CA 1
ATOM 919 C C . LYS A 1 122 ? -8.670 8.762 -20.988 1.00 76.62 122 LYS A C 1
ATOM 921 O O . LYS A 1 122 ? -8.237 9.083 -22.089 1.00 76.62 122 LYS A O 1
ATOM 926 N N . CYS A 1 123 ? -9.545 9.512 -20.320 1.00 78.50 123 CYS A N 1
ATOM 927 C CA . CYS A 1 123 ? -10.127 10.739 -20.867 1.00 78.50 123 CYS A CA 1
ATOM 928 C C . CYS A 1 123 ? -9.295 11.998 -20.585 1.00 78.50 123 CYS A C 1
ATOM 930 O O . CYS A 1 123 ? -9.281 12.905 -21.414 1.00 78.50 123 CYS A O 1
ATOM 932 N N . CYS A 1 124 ? -8.633 12.098 -19.428 1.00 72.75 124 CYS A N 1
ATOM 933 C CA . CYS A 1 124 ? -8.044 13.349 -18.941 1.00 72.75 124 CYS A CA 1
ATOM 934 C C . CYS A 1 124 ? -6.776 13.137 -18.089 1.00 72.75 124 CYS A C 1
ATOM 936 O O . CYS A 1 124 ? -6.751 13.484 -16.908 1.00 72.75 124 CYS A O 1
ATOM 938 N N . THR A 1 125 ? -5.675 12.658 -18.677 1.00 67.88 125 THR A N 1
ATOM 939 C CA . THR A 1 125 ? -4.391 12.502 -17.954 1.00 67.88 125 THR A CA 1
ATOM 940 C C . THR A 1 125 ? -3.848 13.827 -17.391 1.00 67.88 125 THR A C 1
ATOM 942 O O . THR A 1 125 ? -3.218 13.842 -16.338 1.00 67.88 125 THR A O 1
ATOM 945 N N . VAL A 1 126 ? -4.147 14.958 -18.045 1.00 70.44 126 VAL A N 1
ATOM 946 C CA . VAL A 1 126 ? -3.687 16.300 -17.632 1.00 70.44 126 VAL A CA 1
ATOM 947 C C . VAL A 1 126 ? -4.359 16.781 -16.336 1.00 70.44 126 VAL A C 1
ATOM 949 O O . VAL A 1 126 ? -3.727 17.465 -15.536 1.00 70.44 126 VAL A O 1
ATOM 952 N N . VAL A 1 127 ? -5.619 16.401 -16.090 1.00 75.19 127 VAL A N 1
ATOM 953 C CA . VAL A 1 127 ? -6.416 16.878 -14.937 1.00 75.19 127 VAL A CA 1
ATOM 954 C C . VAL A 1 127 ? -6.190 16.027 -13.679 1.00 75.19 127 VAL A C 1
ATOM 956 O O . VAL A 1 127 ? -6.436 16.468 -12.560 1.00 75.19 127 VAL A O 1
ATOM 959 N N . ILE A 1 128 ? -5.670 14.811 -13.835 1.00 77.75 128 ILE A N 1
ATOM 960 C CA . ILE A 1 128 ? -5.497 13.854 -12.733 1.00 77.75 128 ILE A CA 1
ATOM 961 C C . ILE A 1 128 ? -4.448 14.315 -11.735 1.00 77.75 128 ILE A C 1
ATOM 963 O O . ILE A 1 128 ? -4.680 14.253 -10.531 1.00 77.75 128 ILE A O 1
ATOM 967 N N . LEU A 1 129 ? -3.310 14.810 -12.217 1.00 75.88 129 LEU A N 1
ATOM 968 C CA . LEU A 1 129 ? -2.231 15.242 -11.339 1.00 75.88 129 LEU A CA 1
ATOM 969 C C . LEU A 1 129 ? -2.657 16.348 -10.354 1.00 75.88 129 LEU A C 1
ATOM 971 O O . LEU A 1 129 ? -2.470 16.148 -9.148 1.00 75.88 129 LEU A O 1
ATOM 975 N N . PRO A 1 130 ? -3.258 17.475 -10.797 1.00 81.75 130 PRO A N 1
ATOM 976 C CA . PRO A 1 130 ? -3.709 18.502 -9.864 1.00 81.75 130 PRO A CA 1
ATOM 977 C C . PRO A 1 130 ? -4.839 18.002 -8.958 1.00 81.75 130 PRO A C 1
ATOM 979 O O . PRO A 1 130 ? -4.841 18.339 -7.778 1.00 81.75 130 PRO A O 1
ATOM 982 N N . LEU A 1 131 ? -5.745 17.148 -9.453 1.00 84.94 131 LEU A N 1
ATOM 983 C CA . LEU A 1 131 ? -6.826 16.574 -8.646 1.00 84.94 131 LEU A CA 1
ATOM 984 C C . LEU A 1 131 ? -6.286 15.748 -7.472 1.00 84.94 131 LEU A C 1
ATOM 986 O O . LEU A 1 131 ? -6.635 15.996 -6.321 1.00 84.94 131 LEU A O 1
ATOM 990 N N . PHE A 1 132 ? -5.422 14.774 -7.749 1.00 82.94 132 PHE A N 1
ATOM 991 C CA . PHE A 1 132 ? -4.880 13.885 -6.721 1.00 82.94 132 PHE A CA 1
ATOM 992 C C . PHE A 1 132 ? -3.919 14.600 -5.775 1.00 82.94 132 PHE A C 1
ATOM 994 O O . PHE A 1 132 ? -3.894 14.302 -4.581 1.00 82.94 132 PHE A O 1
ATOM 1001 N N . THR A 1 133 ? -3.178 15.588 -6.276 1.00 81.06 133 THR A N 1
ATOM 1002 C CA . THR A 1 133 ? -2.339 16.442 -5.430 1.00 81.06 133 THR A CA 1
ATOM 1003 C C . THR A 1 133 ? -3.199 17.294 -4.497 1.00 81.06 133 THR A C 1
ATOM 1005 O O . THR A 1 133 ? -2.904 17.365 -3.307 1.00 81.06 133 THR A O 1
ATOM 1008 N N . ALA A 1 134 ? -4.304 17.867 -4.987 1.00 85.44 134 ALA A N 1
ATOM 1009 C CA . ALA A 1 134 ? -5.247 18.619 -4.163 1.00 85.44 134 ALA A CA 1
ATOM 1010 C C . ALA A 1 134 ? -5.921 17.736 -3.102 1.00 85.44 134 ALA A C 1
ATOM 1012 O O . ALA A 1 134 ? -5.989 18.131 -1.942 1.00 85.44 134 ALA A O 1
ATOM 1013 N N . VAL A 1 135 ? -6.353 16.521 -3.462 1.00 83.94 135 VAL A N 1
ATOM 1014 C CA . VAL A 1 135 ? -6.912 15.548 -2.505 1.00 83.94 135 VAL A CA 1
ATOM 1015 C C . VAL A 1 135 ? -5.875 15.167 -1.449 1.00 83.94 135 VAL A C 1
ATOM 1017 O O . VAL A 1 135 ? -6.167 15.229 -0.258 1.00 83.94 135 VAL A O 1
ATOM 1020 N N . SER A 1 136 ? -4.646 14.826 -1.854 1.00 80.69 136 SER A N 1
ATOM 1021 C CA . SER A 1 136 ? -3.577 14.502 -0.905 1.00 80.69 136 SER A CA 1
ATOM 1022 C C . SER A 1 136 ? -3.247 15.683 0.009 1.00 80.69 136 SER A C 1
ATOM 1024 O O . SER A 1 136 ? -2.982 15.467 1.190 1.00 80.69 136 SER A O 1
ATOM 1026 N N . PHE A 1 137 ? -3.245 16.909 -0.514 1.00 85.62 137 PHE A N 1
ATOM 1027 C CA . PHE A 1 137 ? -3.015 18.112 0.278 1.00 85.62 137 PHE A CA 1
ATOM 1028 C C . PHE A 1 137 ? -4.153 18.351 1.272 1.00 85.62 137 PHE A C 1
ATOM 1030 O O . PHE A 1 137 ? -3.882 18.613 2.440 1.00 85.62 137 PHE A O 1
ATOM 1037 N N . ALA A 1 138 ? -5.407 18.187 0.844 1.00 85.94 138 ALA A N 1
ATOM 1038 C CA . ALA A 1 138 ? -6.575 18.312 1.709 1.00 85.94 138 ALA A CA 1
ATOM 1039 C C . ALA A 1 138 ? -6.519 17.310 2.868 1.00 85.94 138 ALA A C 1
ATOM 1041 O O . ALA A 1 138 ? -6.610 17.731 4.015 1.00 85.94 138 ALA A O 1
ATOM 1042 N N . VAL A 1 139 ? -6.270 16.022 2.586 1.00 84.00 139 VAL A N 1
ATOM 1043 C CA . VAL A 1 139 ? -6.166 14.971 3.617 1.00 84.00 139 VAL A CA 1
ATOM 1044 C C . VAL A 1 139 ? -5.054 15.286 4.622 1.00 84.00 139 VAL A C 1
ATOM 1046 O O . VAL A 1 139 ? -5.289 15.244 5.831 1.00 84.00 139 VAL A O 1
ATOM 1049 N N . ARG A 1 140 ? -3.858 15.661 4.143 1.00 82.62 140 ARG A N 1
ATOM 1050 C CA . ARG A 1 140 ? -2.733 16.053 5.013 1.00 82.62 140 ARG A CA 1
ATOM 1051 C C . ARG A 1 140 ? -3.052 17.300 5.834 1.00 82.62 140 ARG A C 1
ATOM 1053 O O . ARG A 1 140 ? -2.723 17.343 7.014 1.00 82.62 140 ARG A O 1
ATOM 1060 N N . GLY A 1 141 ? -3.707 18.285 5.225 1.00 85.88 141 GLY A N 1
ATOM 1061 C CA . GLY A 1 141 ? -4.147 19.507 5.890 1.00 85.88 141 GLY A CA 1
ATOM 1062 C C . GLY A 1 141 ? -5.133 19.216 7.016 1.00 85.88 141 GLY A C 1
ATOM 1063 O O . GLY A 1 141 ? -4.933 19.690 8.130 1.00 85.88 141 GLY A O 1
ATOM 1064 N N . THR A 1 142 ? -6.142 18.376 6.770 1.00 85.44 142 THR A N 1
ATOM 1065 C CA . THR A 1 142 ? -7.088 17.945 7.810 1.00 85.44 142 THR A CA 1
ATOM 1066 C C . THR A 1 142 ? -6.419 17.138 8.917 1.00 85.44 142 THR A C 1
ATOM 1068 O O . THR A 1 142 ? -6.735 17.355 10.082 1.00 85.44 142 THR A O 1
ATOM 1071 N N . ALA A 1 143 ? -5.469 16.258 8.588 1.00 84.62 143 ALA A N 1
ATOM 1072 C CA . ALA A 1 143 ? -4.732 15.491 9.590 1.00 84.62 143 ALA A CA 1
ATOM 1073 C C . ALA A 1 143 ? -3.873 16.400 10.486 1.00 84.62 143 ALA A C 1
ATOM 1075 O O . ALA A 1 143 ? -3.907 16.270 11.707 1.00 84.62 143 ALA A O 1
ATOM 1076 N N . LEU A 1 144 ? -3.149 17.359 9.894 1.00 88.56 144 LEU A N 1
ATOM 1077 C CA . LEU A 1 144 ? -2.343 18.325 10.644 1.00 88.56 144 LEU A CA 1
ATOM 1078 C C . LEU A 1 144 ? -3.220 19.238 11.501 1.00 88.56 144 LEU A C 1
ATOM 1080 O O . LEU A 1 144 ? -2.894 19.480 12.657 1.00 88.56 144 LEU A O 1
ATOM 1084 N N . PHE A 1 145 ? -4.342 19.708 10.956 1.00 88.94 145 PHE A N 1
ATOM 1085 C CA . PHE A 1 145 ? -5.311 20.491 11.712 1.00 88.94 145 PHE A CA 1
ATOM 1086 C C . PHE A 1 145 ? -5.828 19.706 12.923 1.00 88.94 145 PHE A C 1
ATOM 1088 O O . PHE A 1 145 ? -5.747 20.218 14.034 1.00 88.94 145 PHE A O 1
ATOM 1095 N N . GLY A 1 146 ? -6.260 18.454 12.730 1.00 88.00 146 GLY A N 1
ATOM 1096 C CA . GLY A 1 146 ? -6.720 17.578 13.813 1.00 88.00 146 GLY A CA 1
ATOM 1097 C C . GLY A 1 146 ? -5.653 17.328 14.884 1.00 88.00 146 GLY A C 1
ATOM 1098 O O . GLY A 1 146 ? -5.949 17.368 16.077 1.00 88.00 146 GLY A O 1
ATOM 1099 N N . LEU A 1 147 ? -4.395 17.143 14.474 1.00 88.88 147 LEU A N 1
ATOM 1100 C CA . LEU A 1 147 ? -3.270 17.017 15.401 1.00 88.88 147 LEU A CA 1
ATOM 1101 C C . LEU A 1 147 ? -3.037 18.315 16.188 1.00 88.88 147 LEU A C 1
ATOM 1103 O O . LEU A 1 147 ? -2.900 18.276 17.407 1.00 88.88 147 LEU A O 1
ATOM 1107 N N . CYS A 1 148 ? -3.021 19.469 15.517 1.00 89.81 148 CYS A N 1
ATOM 1108 C CA . CYS A 1 148 ? -2.865 20.766 16.173 1.00 89.81 148 CYS A CA 1
ATOM 1109 C C . CYS A 1 148 ? -3.995 21.034 17.172 1.00 89.81 148 CYS A C 1
ATOM 1111 O O . CYS A 1 148 ? -3.722 21.493 18.279 1.00 89.81 148 CYS A O 1
ATOM 1113 N N . THR A 1 149 ? -5.247 20.731 16.816 1.00 89.25 149 THR A N 1
ATOM 1114 C CA . THR A 1 149 ? -6.377 20.887 17.739 1.00 89.25 149 THR A CA 1
ATOM 1115 C C . THR A 1 149 ? -6.256 19.950 18.933 1.00 89.25 149 THR A C 1
ATOM 1117 O O . THR A 1 149 ? -6.424 20.415 20.054 1.00 89.25 149 THR A O 1
ATOM 1120 N N . ALA A 1 150 ? -5.887 18.680 18.730 1.00 88.31 150 ALA A N 1
ATOM 1121 C CA . ALA A 1 150 ? -5.700 17.725 19.824 1.00 88.31 150 ALA A CA 1
ATOM 1122 C C . ALA A 1 150 ? -4.614 18.189 20.812 1.00 88.31 150 ALA A C 1
ATOM 1124 O O . ALA A 1 150 ? -4.853 18.237 22.016 1.00 88.31 150 ALA A O 1
ATOM 1125 N N . VAL A 1 151 ? -3.461 18.638 20.302 1.00 90.75 151 VAL A N 1
ATOM 1126 C CA . VAL A 1 151 ? -2.365 19.176 21.130 1.00 90.75 151 VAL A CA 1
ATOM 1127 C C . VAL A 1 151 ? -2.801 20.423 21.902 1.00 90.75 151 VAL A C 1
ATOM 1129 O O . VAL A 1 151 ? -2.488 20.555 23.084 1.00 90.75 151 VAL A O 1
ATOM 1132 N N . LEU A 1 152 ? -3.537 21.342 21.268 1.00 90.56 152 LEU A N 1
ATOM 1133 C CA . LEU A 1 152 ? -4.041 22.540 21.942 1.00 90.56 152 LEU A CA 1
ATOM 1134 C C . LEU A 1 152 ? -5.070 22.203 23.023 1.00 90.56 152 LEU A C 1
ATOM 1136 O O . LEU A 1 152 ? -5.054 22.837 24.076 1.00 90.56 152 LEU A O 1
ATOM 1140 N N . GLN A 1 153 ? -5.945 21.223 22.793 1.00 90.69 153 GLN A N 1
ATOM 1141 C CA . GLN A 1 153 ? -6.921 20.780 23.791 1.00 90.69 153 GLN A CA 1
ATOM 1142 C C . GLN A 1 153 ? -6.232 20.191 25.018 1.00 90.69 153 GLN A C 1
ATOM 1144 O O . GLN A 1 153 ? -6.560 20.564 26.142 1.00 90.69 153 GLN A O 1
ATOM 1149 N N . GLU A 1 154 ? -5.230 19.342 24.806 1.00 88.06 154 GLU A N 1
ATOM 1150 C CA . GLU A 1 154 ? -4.490 18.705 25.895 1.00 88.06 154 GLU A CA 1
ATOM 1151 C C . GLU A 1 154 ? -3.632 19.706 26.680 1.00 88.06 154 GLU A C 1
ATOM 1153 O O . GLU A 1 154 ? -3.602 19.674 27.908 1.00 88.06 154 GLU A O 1
ATOM 1158 N N . ALA A 1 155 ? -3.001 20.661 25.990 1.00 89.00 155 ALA A N 1
ATOM 1159 C CA . ALA A 1 155 ? -2.183 21.688 26.630 1.00 89.00 155 ALA A CA 1
ATOM 1160 C C . ALA A 1 155 ? -3.006 22.767 27.359 1.00 89.00 155 ALA A C 1
ATOM 1162 O O . ALA A 1 155 ? -2.560 23.295 28.376 1.00 89.00 155 ALA A O 1
ATOM 1163 N N . SER A 1 156 ? -4.178 23.141 26.830 1.00 86.75 156 SER A N 1
ATOM 1164 C CA . SER A 1 156 ? -5.000 24.230 27.385 1.00 86.75 156 SER A CA 1
ATOM 1165 C C . SER A 1 156 ? -6.082 23.766 28.359 1.00 86.75 156 SER A C 1
ATOM 1167 O O . SER A 1 156 ? -6.607 24.589 29.106 1.00 86.75 156 SER A O 1
ATOM 1169 N N . GLY A 1 157 ? -6.451 22.482 28.337 1.00 82.00 157 GLY A N 1
ATOM 1170 C CA . GLY A 1 157 ? -7.588 21.942 29.087 1.00 82.00 157 GLY A CA 1
ATOM 1171 C C . GLY A 1 157 ? -8.961 22.384 28.559 1.00 82.00 157 GLY A C 1
ATOM 1172 O O . GLY A 1 157 ? -9.982 21.991 29.120 1.00 82.00 157 GLY A O 1
ATOM 1173 N N . ASN A 1 158 ? -9.011 23.182 27.486 1.00 84.38 158 ASN A N 1
ATOM 1174 C CA . ASN A 1 158 ? -10.252 23.612 26.849 1.00 84.38 158 ASN A CA 1
ATOM 1175 C C . ASN A 1 158 ? -10.651 22.627 25.750 1.00 84.38 158 ASN A C 1
ATOM 1177 O O . ASN A 1 158 ? -9.810 22.183 24.973 1.00 84.38 158 ASN A O 1
ATOM 1181 N N . ILE A 1 159 ? -11.945 22.334 25.628 1.00 83.19 159 ILE A N 1
ATOM 1182 C CA . ILE A 1 159 ? -12.472 21.504 24.541 1.00 83.19 159 ILE A CA 1
ATOM 1183 C C . ILE A 1 159 ? -12.695 22.400 23.312 1.00 83.19 159 ILE A C 1
ATOM 1185 O O . ILE A 1 159 ? -13.572 23.261 23.323 1.00 83.19 159 ILE A O 1
ATOM 1189 N N . LEU A 1 160 ? -11.870 22.229 22.271 1.00 82.06 160 LEU A N 1
ATOM 1190 C CA . LEU A 1 160 ? -12.014 22.920 20.979 1.00 82.06 160 LEU A CA 1
ATOM 1191 C C . LEU A 1 160 ? -12.878 22.110 20.003 1.00 82.06 160 LEU A C 1
ATOM 1193 O O . LEU A 1 160 ? -13.692 22.682 19.282 1.00 82.06 160 LEU A O 1
ATOM 1197 N N . LEU A 1 161 ? -12.684 20.791 19.976 1.00 81.88 161 LEU A N 1
ATOM 1198 C CA . LEU A 1 161 ? -13.469 19.831 19.213 1.00 81.88 161 LEU A CA 1
ATOM 1199 C C . LEU A 1 161 ? -13.891 18.669 20.113 1.00 81.88 161 LEU A C 1
ATOM 1201 O O . LEU A 1 161 ? -13.069 18.071 20.813 1.00 81.88 161 LEU A O 1
ATOM 1205 N N . ASP A 1 162 ? -15.176 18.333 20.044 1.00 77.50 162 ASP A N 1
ATOM 1206 C CA . ASP A 1 162 ? -15.734 17.164 20.715 1.00 77.50 162 ASP A CA 1
ATOM 1207 C C . ASP A 1 162 ? -15.324 15.870 19.995 1.00 77.50 162 ASP A C 1
ATOM 1209 O O . ASP A 1 162 ? -15.188 15.836 18.770 1.00 77.50 162 ASP A O 1
ATOM 1213 N N . ASN A 1 163 ? -15.198 14.779 20.758 1.00 80.00 163 ASN A N 1
ATOM 1214 C CA . ASN A 1 163 ? -14.928 13.421 20.263 1.00 80.00 163 ASN A CA 1
ATOM 1215 C C . ASN A 1 163 ? -13.592 13.228 19.518 1.00 80.00 163 ASN A C 1
ATOM 1217 O O . ASN A 1 163 ? -13.476 12.314 18.700 1.00 80.00 163 ASN A O 1
ATOM 1221 N N . LEU A 1 164 ? -12.570 14.046 19.791 1.00 79.94 164 LEU A N 1
ATOM 1222 C CA . LEU A 1 164 ? -11.210 13.713 19.361 1.00 79.94 164 LEU A CA 1
ATOM 1223 C C . LEU A 1 164 ? -10.667 12.533 20.171 1.00 79.94 164 LEU A C 1
ATOM 1225 O O . LEU A 1 164 ? -10.814 12.489 21.392 1.00 79.94 164 LEU A O 1
ATOM 1229 N N . THR A 1 165 ? -10.005 11.600 19.487 1.00 82.50 165 THR A N 1
ATOM 1230 C CA . THR A 1 165 ? -9.261 10.524 20.146 1.00 82.50 165 THR A CA 1
ATOM 1231 C C . THR A 1 165 ? -8.137 11.133 20.997 1.00 82.50 165 THR A C 1
ATOM 1233 O O . THR A 1 165 ? -7.355 11.925 20.458 1.00 82.50 165 THR A O 1
ATOM 1236 N N . PRO A 1 166 ? -8.035 10.790 22.295 1.00 85.88 166 PRO A N 1
ATOM 1237 C CA . PRO A 1 166 ? -6.977 11.294 23.170 1.00 85.88 166 PRO A CA 1
ATOM 1238 C C . PRO A 1 166 ? -5.580 10.971 22.631 1.00 85.88 166 PRO A C 1
ATOM 1240 O O . PRO A 1 166 ? -5.364 9.884 22.083 1.00 85.88 166 PRO A O 1
ATOM 1243 N N . LEU A 1 167 ? -4.604 11.871 22.815 1.00 88.00 167 LEU A N 1
ATOM 1244 C CA . LEU A 1 167 ? -3.244 11.623 22.320 1.00 88.00 167 LEU A CA 1
ATOM 1245 C C . LEU A 1 167 ? -2.584 10.423 23.011 1.00 88.00 167 LEU A C 1
ATOM 1247 O O . LEU A 1 167 ? -1.813 9.711 22.368 1.00 88.00 167 LEU A O 1
ATOM 1251 N N . ASP A 1 168 ? -2.958 10.132 24.258 1.00 88.75 168 ASP A N 1
ATOM 1252 C CA . ASP A 1 168 ? -2.531 8.938 24.998 1.00 88.75 168 ASP A CA 1
ATOM 1253 C C . ASP A 1 168 ? -2.915 7.614 24.313 1.00 88.75 168 ASP A C 1
ATOM 1255 O O . ASP A 1 168 ? -2.222 6.610 24.480 1.00 88.75 168 ASP A O 1
ATOM 1259 N N . GLU A 1 169 ? -3.984 7.594 23.510 1.00 86.12 169 GLU A N 1
ATOM 1260 C CA . GLU A 1 169 ? -4.365 6.427 22.702 1.00 86.12 169 GLU A CA 1
ATOM 1261 C C . GLU A 1 169 ? -3.653 6.419 21.340 1.00 86.12 169 GLU A C 1
ATOM 1263 O O . GLU A 1 169 ? -3.303 5.359 20.815 1.00 86.12 169 GLU A O 1
ATOM 1268 N N . VAL A 1 170 ? -3.387 7.599 20.773 1.00 87.25 170 VAL A N 1
ATOM 1269 C CA . VAL A 1 170 ? -2.773 7.759 19.445 1.00 87.25 170 VAL A CA 1
ATOM 1270 C C . VAL A 1 170 ? -1.261 7.511 19.475 1.00 87.25 170 VAL A C 1
ATOM 1272 O O . VAL A 1 170 ? -0.728 6.799 18.616 1.00 87.25 170 VAL A O 1
ATOM 1275 N N . PHE A 1 171 ? -0.541 8.070 20.453 1.00 90.69 171 PHE A N 1
ATOM 1276 C CA . PHE A 1 171 ? 0.920 7.986 20.520 1.00 90.69 171 PHE A CA 1
ATOM 1277 C C . PHE A 1 171 ? 1.448 6.552 20.599 1.00 90.69 171 PHE A C 1
ATOM 1279 O O . PHE A 1 171 ? 2.362 6.240 19.831 1.00 90.69 171 PHE A O 1
ATOM 1286 N N . PRO A 1 172 ? 0.899 5.638 21.425 1.00 91.00 172 PRO A N 1
ATOM 1287 C CA . PRO A 1 172 ? 1.378 4.261 21.464 1.00 91.00 172 PRO A CA 1
ATOM 1288 C C . PRO A 1 172 ? 1.304 3.563 20.105 1.00 91.00 172 PRO A C 1
ATOM 1290 O O . PRO A 1 172 ? 2.238 2.840 19.755 1.00 91.00 172 PRO A O 1
ATOM 1293 N N . VAL A 1 173 ? 0.244 3.804 19.324 1.00 89.31 173 VAL A N 1
ATOM 1294 C CA . VAL A 1 173 ? 0.076 3.221 17.984 1.00 89.31 173 VAL A CA 1
ATOM 1295 C C . VAL A 1 173 ? 1.178 3.719 17.048 1.00 89.31 173 VAL A C 1
ATOM 1297 O O . VAL A 1 173 ? 1.901 2.910 16.459 1.00 89.31 173 VAL A O 1
ATOM 1300 N N . ILE A 1 174 ? 1.370 5.041 16.960 1.00 89.12 174 ILE A N 1
ATOM 1301 C CA . ILE A 1 174 ? 2.380 5.654 16.080 1.00 89.12 174 ILE A CA 1
ATOM 1302 C C . ILE A 1 174 ? 3.797 5.255 16.513 1.00 89.12 174 ILE A C 1
ATOM 1304 O O . ILE A 1 174 ? 4.613 4.866 15.677 1.00 89.12 174 ILE A O 1
ATOM 1308 N N . CYS A 1 175 ? 4.101 5.293 17.812 1.00 92.12 175 CYS A N 1
ATOM 1309 C CA . CYS A 1 175 ? 5.418 4.935 18.337 1.00 92.12 175 CYS A CA 1
ATOM 1310 C C . CYS A 1 175 ? 5.761 3.465 18.082 1.00 92.12 175 CYS A C 1
ATOM 1312 O O . CYS A 1 175 ? 6.893 3.164 17.708 1.00 92.12 175 CYS A O 1
ATOM 1314 N N . ARG A 1 176 ? 4.807 2.541 18.237 1.00 90.25 176 ARG A N 1
ATOM 1315 C CA . ARG A 1 176 ? 5.030 1.115 17.948 1.00 90.25 176 ARG A CA 1
ATOM 1316 C C . ARG A 1 176 ? 5.249 0.856 16.459 1.00 90.25 176 ARG A C 1
ATOM 1318 O O . ARG A 1 176 ? 6.138 0.073 16.128 1.00 90.25 176 ARG A O 1
ATOM 1325 N N . ILE A 1 177 ? 4.515 1.540 15.574 1.00 88.94 177 ILE A N 1
ATOM 1326 C CA . ILE A 1 177 ? 4.802 1.512 14.129 1.00 88.94 177 ILE A CA 1
ATOM 1327 C C . ILE A 1 177 ? 6.223 2.035 13.882 1.00 88.94 177 ILE A C 1
ATOM 1329 O O . ILE A 1 177 ? 7.019 1.356 13.241 1.00 88.94 177 ILE A O 1
ATOM 1333 N N . GLY A 1 178 ? 6.587 3.184 14.459 1.00 89.44 178 GLY A N 1
ATOM 1334 C CA . GLY A 1 178 ? 7.921 3.774 14.319 1.00 89.44 178 GLY A CA 1
ATOM 1335 C C . GLY A 1 178 ? 9.055 2.850 14.778 1.00 89.44 178 GLY A C 1
ATOM 1336 O O . GLY A 1 178 ? 10.034 2.679 14.055 1.00 89.44 178 GLY A O 1
ATOM 1337 N N . ILE A 1 179 ? 8.910 2.199 15.936 1.00 91.62 179 ILE A N 1
ATOM 1338 C CA . ILE A 1 179 ? 9.884 1.223 16.458 1.00 91.62 179 ILE A CA 1
ATOM 1339 C C . ILE A 1 179 ? 10.006 0.020 15.517 1.00 91.62 179 ILE A C 1
ATOM 1341 O O . ILE A 1 179 ? 11.117 -0.424 15.224 1.00 91.62 179 ILE A O 1
ATOM 1345 N N . PHE A 1 180 ? 8.884 -0.495 15.012 1.00 90.38 180 PHE A N 1
ATOM 1346 C CA . PHE A 1 180 ? 8.889 -1.602 14.059 1.00 90.38 180 PHE A CA 1
ATOM 1347 C C . PHE A 1 180 ? 9.616 -1.218 12.759 1.00 90.38 180 PHE A C 1
ATOM 1349 O O . PHE A 1 180 ? 10.473 -1.962 12.271 1.00 90.38 180 PHE A O 1
ATOM 1356 N N . LEU A 1 181 ? 9.337 -0.024 12.228 1.00 86.62 181 LEU A N 1
ATOM 1357 C CA . LEU A 1 181 ? 9.962 0.476 11.004 1.00 86.62 181 LEU A CA 1
ATOM 1358 C C . LEU A 1 181 ? 11.455 0.759 11.158 1.00 86.62 181 LEU A C 1
ATOM 1360 O O . LEU A 1 181 ? 12.227 0.482 10.237 1.00 86.62 181 LEU A O 1
ATOM 1364 N N . ALA A 1 182 ? 11.876 1.242 12.329 1.00 88.38 182 ALA A N 1
ATOM 1365 C CA . ALA A 1 182 ? 13.285 1.444 12.648 1.00 88.38 182 ALA A CA 1
ATOM 1366 C C . ALA A 1 182 ? 14.100 0.143 12.528 1.00 88.38 182 ALA A C 1
ATOM 1368 O O . ALA A 1 182 ? 15.273 0.192 12.165 1.00 88.38 182 ALA A O 1
ATOM 1369 N N . GLY A 1 183 ? 13.483 -1.017 12.780 1.00 88.56 183 GLY A N 1
ATOM 1370 C CA . GLY A 1 183 ? 14.097 -2.325 12.547 1.00 88.56 183 GLY A CA 1
ATOM 1371 C C . GLY A 1 183 ? 13.990 -2.809 11.097 1.00 88.56 183 GLY A C 1
ATOM 1372 O O . GLY A 1 183 ? 14.971 -3.306 10.538 1.00 88.56 183 GLY A O 1
ATOM 1373 N N . ILE A 1 184 ? 12.817 -2.665 10.468 1.00 87.12 184 ILE A N 1
ATOM 1374 C CA . ILE A 1 184 ? 12.561 -3.264 9.148 1.00 87.12 184 ILE A CA 1
ATOM 1375 C C . ILE A 1 184 ? 13.339 -2.575 8.019 1.00 87.12 184 ILE A C 1
ATOM 1377 O O . ILE A 1 184 ? 13.813 -3.258 7.115 1.00 87.12 184 ILE A O 1
ATOM 1381 N N . LEU A 1 185 ? 13.520 -1.248 8.062 1.00 82.12 185 LEU A N 1
ATOM 1382 C CA . LEU A 1 185 ? 14.177 -0.512 6.974 1.00 82.12 185 LEU A CA 1
ATOM 1383 C C . LEU A 1 185 ? 15.671 -0.881 6.839 1.00 82.12 185 LEU A C 1
ATOM 1385 O O . LEU A 1 185 ? 16.086 -1.236 5.731 1.00 82.12 185 LEU A O 1
ATOM 1389 N N . PRO A 1 186 ? 16.483 -0.915 7.920 1.00 86.75 186 PRO A N 1
ATOM 1390 C CA . PRO A 1 186 ? 17.845 -1.448 7.850 1.00 86.75 186 PRO A CA 1
ATOM 1391 C C . PRO A 1 186 ? 17.894 -2.928 7.454 1.00 86.75 186 PRO A C 1
ATOM 1393 O O . PRO A 1 186 ? 18.782 -3.334 6.703 1.00 86.75 186 PRO A O 1
ATOM 1396 N N . ALA A 1 187 ? 16.940 -3.739 7.927 1.00 88.50 187 ALA A N 1
ATOM 1397 C CA . ALA A 1 187 ? 16.864 -5.152 7.566 1.00 88.50 187 ALA A CA 1
ATOM 1398 C C . ALA A 1 187 ? 16.612 -5.343 6.064 1.00 88.50 187 ALA A C 1
ATOM 1400 O O . ALA A 1 187 ? 17.239 -6.204 5.451 1.00 88.50 187 ALA A O 1
ATOM 1401 N N . PHE A 1 188 ? 15.765 -4.514 5.449 1.00 84.19 188 PHE A N 1
ATOM 1402 C CA . PHE A 1 188 ? 15.533 -4.530 4.004 1.00 84.19 188 PHE A CA 1
ATOM 1403 C C . PHE A 1 188 ? 16.747 -4.039 3.215 1.00 84.19 188 PHE A C 1
ATOM 1405 O O . PHE A 1 188 ? 17.087 -4.652 2.207 1.00 84.19 188 PHE A O 1
ATOM 1412 N N . ALA A 1 189 ? 17.467 -3.026 3.705 1.00 82.44 189 ALA A N 1
ATOM 1413 C CA . ALA A 1 189 ? 18.734 -2.612 3.099 1.00 82.44 189 ALA A CA 1
ATOM 1414 C C . ALA A 1 189 ? 19.789 -3.737 3.139 1.00 82.44 189 ALA A C 1
ATOM 1416 O O . ALA A 1 189 ? 20.551 -3.927 2.188 1.00 82.44 189 ALA A O 1
ATOM 1417 N N . LEU A 1 190 ? 19.834 -4.525 4.220 1.00 88.94 190 LEU A N 1
ATOM 1418 C CA . LEU A 1 190 ? 20.677 -5.721 4.294 1.00 88.94 190 LEU A CA 1
ATOM 1419 C C . LEU A 1 190 ? 20.172 -6.827 3.357 1.00 88.94 190 LEU A C 1
ATOM 1421 O O . LEU A 1 190 ? 20.971 -7.441 2.653 1.00 88.94 190 LEU A O 1
ATOM 1425 N N . LEU A 1 191 ? 18.862 -7.071 3.328 1.00 87.88 191 LEU A N 1
ATOM 1426 C CA . LEU A 1 191 ? 18.232 -8.074 2.472 1.00 87.88 191 LEU A CA 1
ATOM 1427 C C . LEU A 1 191 ? 18.523 -7.803 0.994 1.00 87.88 191 LEU A C 1
ATOM 1429 O O . LEU A 1 191 ? 18.893 -8.722 0.270 1.00 87.88 191 LEU A O 1
ATOM 1433 N N . GLU A 1 192 ? 18.433 -6.550 0.560 1.00 84.44 192 GLU A N 1
ATOM 1434 C CA . GLU A 1 192 ? 18.780 -6.128 -0.797 1.00 84.44 192 GLU A CA 1
ATOM 1435 C C . GLU A 1 192 ? 20.240 -6.465 -1.135 1.00 84.44 192 GLU A C 1
ATOM 1437 O O . GLU A 1 192 ? 20.519 -7.052 -2.183 1.00 84.44 192 GLU A O 1
ATOM 1442 N N . ARG A 1 193 ? 21.174 -6.199 -0.209 1.00 85.88 193 ARG A N 1
ATOM 1443 C CA . ARG A 1 193 ? 22.596 -6.559 -0.365 1.00 85.88 193 ARG A CA 1
ATOM 1444 C C . ARG A 1 193 ? 22.805 -8.071 -0.458 1.00 85.88 193 ARG A C 1
ATOM 1446 O O . ARG A 1 193 ? 23.589 -8.531 -1.285 1.00 85.88 193 ARG A O 1
ATOM 1453 N N . LEU A 1 194 ? 22.096 -8.852 0.355 1.00 89.81 194 LEU A N 1
ATOM 1454 C CA . LEU A 1 194 ? 22.175 -10.318 0.331 1.00 89.81 194 LEU A CA 1
ATOM 1455 C C . LEU A 1 194 ? 21.568 -10.906 -0.951 1.00 89.81 194 LEU A C 1
ATOM 1457 O O . LEU A 1 194 ? 22.059 -11.907 -1.478 1.00 89.81 194 LEU A O 1
ATOM 1461 N N . LEU A 1 195 ? 20.529 -10.266 -1.486 1.00 89.94 195 LEU A N 1
ATOM 1462 C CA . LEU A 1 195 ? 19.821 -10.690 -2.688 1.00 89.94 195 LEU A CA 1
ATOM 1463 C C . LEU A 1 195 ? 20.402 -10.109 -3.987 1.00 89.94 195 LEU A C 1
ATOM 1465 O O . LEU A 1 195 ? 19.829 -10.339 -5.049 1.00 89.94 195 LEU A O 1
ATOM 1469 N N . GLN A 1 196 ? 21.567 -9.453 -3.976 1.00 88.44 196 GLN A N 1
ATOM 1470 C CA . GLN A 1 196 ? 22.181 -8.898 -5.196 1.00 88.44 196 GLN A CA 1
ATOM 1471 C C . GLN A 1 196 ? 22.315 -9.923 -6.333 1.00 88.44 196 GLN A C 1
ATOM 1473 O O . GLN A 1 196 ? 21.987 -9.641 -7.486 1.00 88.44 196 GLN A O 1
ATOM 1478 N N . ARG A 1 197 ? 22.756 -11.148 -6.017 1.00 87.94 197 ARG A N 1
ATOM 1479 C CA . ARG A 1 197 ? 22.880 -12.231 -7.007 1.00 87.94 197 ARG A CA 1
ATOM 1480 C C . ARG A 1 197 ? 21.525 -12.664 -7.587 1.00 87.94 197 ARG A C 1
ATOM 1482 O O . ARG A 1 197 ? 21.408 -12.668 -8.814 1.00 87.94 197 ARG A O 1
ATOM 1489 N N . PRO A 1 198 ? 20.503 -13.029 -6.785 1.00 87.56 198 PRO A N 1
ATOM 1490 C CA . PRO A 1 198 ? 19.193 -13.381 -7.333 1.00 87.56 198 PRO A CA 1
ATOM 1491 C C . PRO A 1 198 ? 18.504 -12.206 -8.040 1.00 87.56 198 PRO A C 1
ATOM 1493 O O . PRO A 1 198 ? 17.891 -12.434 -9.082 1.00 87.56 198 PRO A O 1
ATOM 1496 N N . ILE A 1 199 ? 18.671 -10.966 -7.564 1.00 88.50 199 ILE A N 1
ATOM 1497 C CA . ILE A 1 199 ? 18.191 -9.752 -8.245 1.00 88.50 199 ILE A CA 1
ATOM 1498 C C . ILE A 1 199 ? 18.798 -9.663 -9.650 1.00 88.50 199 ILE A C 1
ATOM 1500 O O . ILE A 1 199 ? 18.056 -9.536 -10.619 1.00 88.50 199 ILE A O 1
ATOM 1504 N N . ALA A 1 200 ? 20.115 -9.841 -9.794 1.00 87.88 200 ALA A N 1
ATOM 1505 C CA . ALA A 1 200 ? 20.797 -9.806 -11.092 1.00 87.88 200 ALA A CA 1
ATOM 1506 C C . ALA A 1 200 ? 20.406 -10.959 -12.042 1.00 87.88 200 ALA A C 1
ATOM 1508 O O . ALA A 1 200 ? 20.555 -10.869 -13.265 1.00 87.88 200 ALA A O 1
ATOM 1509 N N . VAL A 1 201 ? 19.951 -12.095 -11.508 1.00 90.06 201 VAL A N 1
ATOM 1510 C CA . VAL A 1 201 ? 19.403 -13.194 -12.321 1.00 90.06 201 VAL A CA 1
ATOM 1511 C C . VAL A 1 201 ? 17.981 -12.864 -12.770 1.00 90.06 201 VAL A C 1
ATOM 1513 O O . VAL A 1 201 ? 17.646 -13.054 -13.940 1.00 90.06 201 VAL A O 1
ATOM 1516 N N . MET A 1 202 ? 17.154 -12.352 -11.860 1.00 87.06 202 MET A N 1
ATOM 1517 C CA . MET A 1 202 ? 15.769 -11.987 -12.139 1.00 87.06 202 MET A CA 1
ATOM 1518 C C . MET A 1 202 ? 15.680 -10.820 -13.126 1.00 87.06 202 MET A C 1
ATOM 1520 O O . MET A 1 202 ? 14.894 -10.881 -14.068 1.00 87.06 202 MET A O 1
ATOM 1524 N N . SER A 1 203 ? 16.532 -9.806 -12.970 1.00 88.31 203 SER A N 1
ATOM 1525 C CA . SER A 1 203 ? 16.603 -8.643 -13.859 1.00 88.31 203 SER A CA 1
ATOM 1526 C C . SER A 1 203 ? 16.888 -9.059 -15.304 1.00 88.31 203 SER A C 1
ATOM 1528 O O . SER A 1 203 ? 16.160 -8.673 -16.216 1.00 88.31 203 SER A O 1
ATOM 1530 N N . ARG A 1 204 ? 17.846 -9.973 -15.515 1.00 88.62 204 ARG A N 1
ATOM 1531 C CA . ARG A 1 204 ? 18.137 -10.558 -16.835 1.00 88.62 204 ARG A CA 1
ATOM 1532 C C . ARG A 1 204 ? 16.964 -11.346 -17.411 1.00 88.62 204 ARG A C 1
ATOM 1534 O O . ARG A 1 204 ? 16.693 -11.234 -18.602 1.00 88.62 204 ARG A O 1
ATOM 1541 N N . ARG A 1 205 ? 16.252 -12.126 -16.589 1.00 85.94 205 ARG A N 1
ATOM 1542 C CA . ARG A 1 205 ? 15.075 -12.893 -17.042 1.00 85.94 205 ARG A CA 1
ATOM 1543 C C . ARG A 1 205 ? 13.904 -11.998 -17.435 1.00 85.94 205 ARG A C 1
ATOM 1545 O O . ARG A 1 205 ? 13.216 -12.299 -18.404 1.00 85.94 205 ARG A O 1
ATOM 1552 N N . LEU A 1 206 ? 13.680 -10.917 -16.694 1.00 83.81 206 LEU A N 1
ATOM 1553 C CA . LEU A 1 206 ? 12.568 -9.992 -16.926 1.00 83.81 206 LEU A CA 1
ATOM 1554 C C . LEU A 1 206 ? 12.905 -8.876 -17.929 1.00 83.81 206 LEU A C 1
ATOM 1556 O O . LEU A 1 206 ? 12.004 -8.130 -18.324 1.00 83.81 206 LEU A O 1
ATOM 1560 N N . LYS A 1 207 ? 14.171 -8.796 -18.371 1.00 88.31 207 LYS A N 1
ATOM 1561 C CA . LYS A 1 207 ? 14.728 -7.682 -19.152 1.00 88.31 207 LYS A CA 1
ATOM 1562 C C . LYS A 1 207 ? 14.453 -6.341 -18.458 1.00 88.31 207 LYS A C 1
ATOM 1564 O O . LYS A 1 207 ? 13.797 -5.467 -19.017 1.00 88.31 207 LYS A O 1
ATOM 1569 N N . LEU A 1 208 ? 14.879 -6.245 -17.203 1.00 88.88 208 LEU A N 1
ATOM 1570 C CA . LEU A 1 208 ? 14.759 -5.058 -16.359 1.00 88.88 208 LEU A CA 1
ATOM 1571 C C . LEU A 1 208 ? 16.137 -4.638 -15.863 1.00 88.88 208 LEU A C 1
ATOM 1573 O O . LEU A 1 208 ? 17.047 -5.466 -15.757 1.00 88.88 208 LEU A O 1
ATOM 1577 N N . GLN A 1 209 ? 16.261 -3.373 -15.483 1.00 90.88 209 GLN A N 1
ATOM 1578 C CA . GLN A 1 209 ? 17.388 -2.904 -14.684 1.00 90.88 209 GLN A CA 1
ATOM 1579 C C . GLN A 1 209 ? 17.408 -3.610 -13.307 1.00 90.88 209 GLN A C 1
ATOM 1581 O O . GLN A 1 209 ? 16.340 -3.860 -12.732 1.00 90.88 209 GLN A O 1
ATOM 1586 N N . PRO A 1 210 ? 18.583 -3.974 -12.754 1.00 90.25 210 PRO A N 1
ATOM 1587 C CA . PRO A 1 210 ? 18.692 -4.511 -11.393 1.00 90.25 210 PRO A CA 1
ATOM 1588 C C . PRO A 1 210 ? 18.011 -3.633 -10.336 1.00 90.25 210 PRO A C 1
ATOM 1590 O O . PRO A 1 210 ? 17.331 -4.156 -9.453 1.00 90.25 210 PRO A O 1
ATOM 1593 N N . GLU A 1 211 ? 18.125 -2.315 -10.480 1.00 91.12 211 GLU A N 1
ATOM 1594 C CA . GLU A 1 211 ? 17.544 -1.291 -9.610 1.00 91.12 211 GLU A CA 1
ATOM 1595 C C . GLU A 1 211 ? 16.013 -1.370 -9.607 1.00 91.12 211 GLU A C 1
ATOM 1597 O O . GLU A 1 211 ? 15.383 -1.249 -8.556 1.00 91.12 211 GLU A O 1
ATOM 1602 N N . ALA A 1 212 ? 15.398 -1.670 -10.756 1.00 93.38 212 ALA A N 1
ATOM 1603 C CA . ALA A 1 212 ? 13.954 -1.848 -10.854 1.00 93.38 212 ALA A CA 1
ATOM 1604 C C . ALA A 1 212 ? 13.472 -3.089 -10.089 1.00 93.38 212 ALA A C 1
ATOM 1606 O O . ALA A 1 212 ? 12.401 -3.061 -9.489 1.00 93.38 212 ALA A O 1
ATOM 1607 N N . VAL A 1 213 ? 14.247 -4.177 -10.081 1.00 92.69 213 VAL A N 1
ATOM 1608 C CA . VAL A 1 213 ? 13.906 -5.394 -9.323 1.00 92.69 213 VAL A CA 1
ATOM 1609 C C . VAL A 1 213 ? 14.156 -5.198 -7.826 1.00 92.69 213 VAL A C 1
ATOM 1611 O O . VAL A 1 213 ? 13.335 -5.622 -7.014 1.00 92.69 213 VAL A O 1
ATOM 1614 N N . ALA A 1 214 ? 15.249 -4.530 -7.453 1.00 91.56 214 ALA A N 1
ATOM 1615 C CA . ALA A 1 214 ? 15.532 -4.167 -6.066 1.00 91.56 214 ALA A CA 1
ATOM 1616 C C . ALA A 1 214 ? 14.429 -3.264 -5.485 1.00 91.56 214 ALA A C 1
ATOM 1618 O O . ALA A 1 214 ? 13.925 -3.515 -4.389 1.00 91.56 214 ALA A O 1
ATOM 1619 N N . SER A 1 215 ? 13.963 -2.295 -6.276 1.00 92.31 215 SER A N 1
ATOM 1620 C CA . SER A 1 215 ? 12.870 -1.385 -5.922 1.00 92.31 215 SER A CA 1
ATOM 1621 C C . SER A 1 215 ? 11.557 -2.103 -5.594 1.00 92.31 215 SER A C 1
ATOM 1623 O O . SER A 1 215 ? 10.850 -1.675 -4.683 1.00 92.31 215 SER A O 1
ATOM 1625 N N . LEU A 1 216 ? 11.249 -3.236 -6.241 1.00 93.06 216 LEU A N 1
ATOM 1626 C CA . LEU A 1 216 ? 10.068 -4.049 -5.906 1.00 93.06 216 LEU A CA 1
ATOM 1627 C C . LEU A 1 216 ? 10.171 -4.634 -4.489 1.00 93.06 216 LEU A C 1
ATOM 1629 O O . LEU A 1 216 ? 9.193 -4.660 -3.739 1.00 93.06 216 LEU A O 1
ATOM 1633 N N . ILE A 1 217 ? 11.369 -5.072 -4.092 1.00 91.31 217 ILE A N 1
ATOM 1634 C CA . ILE A 1 217 ? 11.618 -5.601 -2.746 1.00 91.31 217 ILE A CA 1
ATOM 1635 C C . ILE A 1 217 ? 11.458 -4.473 -1.727 1.00 91.31 217 ILE A C 1
ATOM 1637 O O . ILE A 1 217 ? 10.694 -4.619 -0.776 1.00 91.31 217 ILE A O 1
ATOM 1641 N N . VAL A 1 218 ? 12.102 -3.327 -1.959 1.00 89.69 218 VAL A N 1
ATOM 1642 C CA . VAL A 1 218 ? 12.026 -2.158 -1.066 1.00 89.69 218 VAL A CA 1
ATOM 1643 C C . VAL A 1 218 ? 10.588 -1.658 -0.920 1.00 89.69 218 VAL A C 1
ATOM 1645 O O . VAL A 1 218 ? 10.128 -1.453 0.203 1.00 89.69 218 VAL A O 1
ATOM 1648 N N . THR A 1 219 ? 9.842 -1.579 -2.026 1.00 92.38 219 THR A N 1
ATOM 1649 C CA . THR A 1 219 ? 8.431 -1.156 -2.061 1.00 92.38 219 THR A CA 1
ATOM 1650 C C . THR A 1 219 ? 7.561 -1.960 -1.100 1.00 92.38 219 THR A C 1
ATOM 1652 O O . THR A 1 219 ? 6.657 -1.412 -0.470 1.00 92.38 219 THR A O 1
ATOM 1655 N N . THR A 1 220 ? 7.865 -3.248 -0.927 1.00 92.62 220 THR A N 1
ATOM 1656 C CA . THR A 1 220 ? 7.137 -4.133 -0.011 1.00 92.62 220 THR A CA 1
ATOM 1657 C C . THR A 1 220 ? 7.200 -3.658 1.448 1.00 92.62 220 THR A C 1
ATOM 1659 O O . THR A 1 220 ? 6.228 -3.811 2.193 1.00 92.62 220 THR A O 1
ATOM 1662 N N . ALA A 1 221 ? 8.329 -3.073 1.861 1.00 90.12 221 ALA A N 1
ATOM 1663 C CA . ALA A 1 221 ? 8.486 -2.452 3.173 1.00 90.12 221 ALA A CA 1
ATOM 1664 C C . ALA A 1 221 ? 7.961 -1.014 3.171 1.00 90.12 221 ALA A C 1
ATOM 1666 O O . ALA A 1 221 ? 7.162 -0.657 4.032 1.00 90.12 221 ALA A O 1
ATOM 1667 N N . ASN A 1 222 ? 8.385 -0.201 2.202 1.00 89.19 222 ASN A N 1
ATOM 1668 C CA . ASN A 1 222 ? 7.938 1.176 2.045 1.00 89.19 222 ASN A CA 1
ATOM 1669 C C . ASN A 1 222 ? 8.136 1.633 0.594 1.00 89.19 222 ASN A C 1
ATOM 1671 O O . ASN A 1 222 ? 9.217 1.481 0.031 1.00 89.19 222 ASN A O 1
ATOM 1675 N N . SER A 1 223 ? 7.104 2.218 -0.011 1.00 91.00 223 SER A N 1
ATOM 1676 C CA . SER A 1 223 ? 7.169 2.651 -1.413 1.00 91.00 223 SER A CA 1
ATOM 1677 C C . SER A 1 223 ? 7.731 4.050 -1.618 1.00 91.00 223 SER A C 1
ATOM 1679 O O . SER A 1 223 ? 8.117 4.382 -2.734 1.00 91.00 223 SER A O 1
ATOM 1681 N N . ILE A 1 224 ? 7.826 4.866 -0.564 1.00 89.81 224 ILE A N 1
ATOM 1682 C CA . ILE A 1 224 ? 8.280 6.258 -0.665 1.00 89.81 224 ILE A CA 1
ATOM 1683 C C . ILE A 1 224 ? 9.686 6.343 -1.280 1.00 89.81 224 ILE A C 1
ATOM 1685 O O . ILE A 1 224 ? 9.838 7.100 -2.239 1.00 89.81 224 ILE A O 1
ATOM 1689 N N . PRO A 1 225 ? 10.699 5.567 -0.834 1.00 88.94 225 PRO A N 1
ATOM 1690 C CA . PRO A 1 225 ? 12.035 5.633 -1.429 1.00 88.94 225 PRO A CA 1
ATOM 1691 C C . PRO A 1 225 ? 12.036 5.321 -2.928 1.00 88.94 225 PRO A C 1
ATOM 1693 O O . PRO A 1 225 ? 12.676 6.033 -3.698 1.00 88.94 225 PRO A O 1
ATOM 1696 N N . THR A 1 226 ? 11.281 4.302 -3.347 1.00 92.00 226 THR A N 1
ATOM 1697 C CA . THR A 1 226 ? 11.145 3.918 -4.758 1.00 92.00 226 THR A CA 1
ATOM 1698 C C . THR A 1 226 ? 10.407 4.976 -5.570 1.00 92.00 226 THR A C 1
ATOM 1700 O O . THR A 1 226 ? 10.819 5.284 -6.681 1.00 92.00 226 THR A O 1
ATOM 1703 N N . LEU A 1 227 ? 9.329 5.553 -5.035 1.00 92.50 227 LEU A N 1
ATOM 1704 C CA . LEU A 1 227 ? 8.527 6.545 -5.751 1.00 92.50 227 LEU A CA 1
ATOM 1705 C C . LEU A 1 227 ? 9.252 7.890 -5.915 1.00 92.50 227 LEU A C 1
ATOM 1707 O O . LEU A 1 227 ? 9.026 8.566 -6.914 1.00 92.50 227 LEU A O 1
ATOM 1711 N N . LEU A 1 228 ? 10.123 8.269 -4.972 1.00 90.81 228 LEU A N 1
ATOM 1712 C CA . LEU A 1 228 ? 10.954 9.478 -5.075 1.00 90.81 228 LEU A CA 1
ATOM 1713 C C . LEU A 1 228 ? 12.042 9.360 -6.152 1.00 90.81 228 LEU A C 1
ATOM 1715 O O . LEU A 1 228 ? 12.364 10.353 -6.793 1.00 90.81 228 LEU A O 1
ATOM 1719 N N . HIS A 1 229 ? 12.570 8.153 -6.362 1.00 90.38 229 HIS A N 1
ATOM 1720 C CA . HIS A 1 229 ? 13.607 7.849 -7.358 1.00 90.38 229 HIS A CA 1
ATOM 1721 C C . HIS A 1 229 ? 13.028 7.127 -8.583 1.00 90.38 229 HIS A C 1
ATOM 1723 O O . HIS A 1 229 ? 13.735 6.448 -9.323 1.00 90.38 229 HIS A O 1
ATOM 1729 N N . LEU A 1 230 ? 11.713 7.238 -8.803 1.00 92.44 230 LEU A N 1
ATOM 1730 C CA . LEU A 1 230 ? 11.025 6.494 -9.858 1.00 92.44 230 LEU A CA 1
ATOM 1731 C C . LEU A 1 230 ? 11.528 6.897 -11.248 1.00 92.44 230 LEU A C 1
ATOM 1733 O O . LEU A 1 230 ? 11.566 6.069 -12.155 1.00 92.44 230 LEU A O 1
ATOM 1737 N N . GLU A 1 231 ? 11.949 8.152 -11.408 1.00 93.00 231 GLU A N 1
ATOM 1738 C CA . GLU A 1 231 ? 12.525 8.654 -12.652 1.00 93.00 231 GLU A CA 1
ATOM 1739 C C . GLU A 1 231 ? 13.888 8.035 -12.983 1.00 93.00 231 GLU A C 1
ATOM 1741 O O . GLU A 1 231 ? 14.270 8.053 -14.148 1.00 93.00 231 GLU A O 1
ATOM 1746 N N . ASP A 1 232 ? 14.593 7.420 -12.034 1.00 93.50 232 ASP A N 1
ATOM 1747 C CA . ASP A 1 232 ? 15.876 6.761 -12.310 1.00 93.50 232 ASP A CA 1
ATOM 1748 C C . ASP A 1 232 ? 15.695 5.418 -13.037 1.00 93.50 232 ASP A C 1
ATOM 1750 O O . ASP A 1 232 ? 16.612 4.938 -13.704 1.00 93.50 232 ASP A O 1
ATOM 1754 N N . LEU A 1 233 ? 14.493 4.835 -12.970 1.00 93.62 233 LEU A N 1
ATOM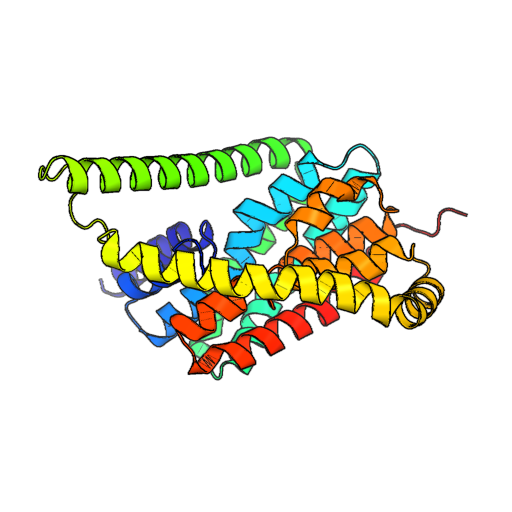 1755 C CA . LEU A 1 233 ? 14.178 3.551 -13.590 1.00 93.62 233 LEU A CA 1
ATOM 1756 C C . LEU A 1 233 ? 13.885 3.676 -15.097 1.00 93.62 233 LEU A C 1
ATOM 1758 O O . LEU A 1 233 ? 13.483 4.725 -15.620 1.00 93.62 233 LEU A O 1
ATOM 1762 N N . ASP A 1 234 ? 14.047 2.560 -15.807 1.00 92.81 234 ASP A N 1
ATOM 1763 C CA . ASP A 1 234 ? 13.558 2.386 -17.174 1.00 92.81 234 ASP A CA 1
ATOM 1764 C C . ASP A 1 234 ? 12.024 2.306 -17.226 1.00 92.81 234 ASP A C 1
ATOM 1766 O O . ASP A 1 234 ? 11.364 1.962 -16.251 1.00 92.81 234 ASP A O 1
ATOM 1770 N N . GLU A 1 235 ? 11.413 2.588 -18.381 1.00 94.25 235 GLU A N 1
ATOM 1771 C CA . GLU A 1 235 ? 9.945 2.615 -18.510 1.00 94.25 235 GLU A CA 1
ATOM 1772 C C . GLU A 1 235 ? 9.277 1.289 -18.102 1.00 94.25 235 GLU A C 1
ATOM 1774 O O . GLU A 1 235 ? 8.193 1.272 -17.509 1.00 94.25 235 GLU A O 1
ATOM 1779 N N . ARG A 1 236 ? 9.942 0.157 -18.360 1.00 93.62 236 ARG A N 1
ATOM 1780 C CA . ARG A 1 236 ? 9.485 -1.165 -17.910 1.00 93.62 236 ARG A CA 1
ATOM 1781 C C . ARG A 1 236 ? 9.524 -1.266 -16.385 1.00 93.62 236 ARG A C 1
ATOM 1783 O O . ARG A 1 236 ? 8.528 -1.664 -15.777 1.00 93.62 236 ARG A O 1
ATOM 1790 N N . GLY A 1 237 ? 10.636 -0.866 -15.770 1.00 94.44 237 GLY A N 1
ATOM 1791 C CA . GLY A 1 237 ? 10.800 -0.798 -14.325 1.00 94.44 237 GLY A CA 1
ATOM 1792 C C . GLY A 1 237 ? 9.783 0.123 -13.662 1.00 94.44 237 GLY A C 1
ATOM 1793 O O . GLY A 1 237 ? 9.166 -0.287 -12.679 1.00 94.44 237 GLY A O 1
ATOM 1794 N N . ILE A 1 238 ? 9.531 1.303 -14.233 1.00 95.81 238 ILE A N 1
ATOM 1795 C CA . ILE A 1 238 ? 8.512 2.254 -13.767 1.00 95.81 238 ILE A CA 1
ATOM 1796 C C . ILE A 1 238 ? 7.125 1.620 -13.807 1.00 95.81 238 ILE A C 1
ATOM 1798 O O . ILE A 1 238 ? 6.407 1.662 -12.807 1.00 95.81 238 ILE A O 1
ATOM 1802 N N . THR A 1 239 ? 6.746 1.008 -14.932 1.00 95.38 239 THR A N 1
ATOM 1803 C CA . THR A 1 239 ? 5.425 0.377 -15.101 1.00 95.38 239 THR A CA 1
ATOM 1804 C C . THR A 1 239 ? 5.186 -0.682 -14.023 1.00 95.38 239 THR A C 1
ATOM 1806 O O . THR A 1 239 ? 4.149 -0.673 -13.356 1.00 95.38 239 THR A O 1
ATOM 1809 N N . LEU A 1 240 ? 6.161 -1.571 -13.805 1.00 95.81 240 LEU A N 1
ATOM 1810 C CA . LEU A 1 240 ? 6.045 -2.664 -12.836 1.00 95.81 240 LEU A CA 1
ATOM 1811 C C . LEU A 1 240 ? 6.098 -2.180 -11.387 1.00 95.81 240 LEU A C 1
ATOM 1813 O O . LEU A 1 240 ? 5.273 -2.614 -10.586 1.00 95.81 240 LEU A O 1
ATOM 1817 N N . ASN A 1 241 ? 7.016 -1.271 -11.045 1.00 96.31 241 ASN A N 1
ATOM 1818 C CA . ASN A 1 241 ? 7.123 -0.740 -9.683 1.00 96.31 241 ASN A CA 1
ATOM 1819 C C . ASN A 1 241 ? 5.889 0.065 -9.296 1.00 96.31 241 ASN A C 1
ATOM 1821 O O . ASN A 1 241 ? 5.376 -0.098 -8.194 1.00 96.31 241 ASN A O 1
ATOM 1825 N N . THR A 1 242 ? 5.353 0.866 -10.215 1.00 95.94 242 THR A N 1
ATOM 1826 C CA . THR A 1 242 ? 4.140 1.641 -9.945 1.00 95.94 242 THR A CA 1
ATOM 1827 C C . THR A 1 242 ? 2.928 0.726 -9.756 1.00 95.94 242 THR A C 1
ATOM 1829 O O . THR A 1 242 ? 2.138 0.932 -8.835 1.00 95.94 242 THR A O 1
ATOM 1832 N N . ALA A 1 243 ? 2.792 -0.323 -10.576 1.00 96.44 243 ALA A N 1
ATOM 1833 C CA . ALA A 1 243 ? 1.713 -1.296 -10.425 1.00 96.44 243 ALA A CA 1
ATOM 1834 C C . ALA A 1 243 ? 1.821 -2.089 -9.113 1.00 96.44 243 ALA A C 1
ATOM 1836 O O . ALA A 1 243 ? 0.839 -2.248 -8.385 1.00 96.44 243 ALA A O 1
ATOM 1837 N N . PHE A 1 244 ? 3.027 -2.556 -8.790 1.00 96.88 244 PHE A N 1
ATOM 1838 C CA . PHE A 1 244 ? 3.305 -3.287 -7.559 1.00 96.88 244 PHE A CA 1
ATOM 1839 C C . PHE A 1 244 ? 3.090 -2.417 -6.319 1.00 96.88 244 PHE A C 1
ATOM 1841 O O . PHE A 1 244 ? 2.520 -2.885 -5.334 1.00 96.88 244 PHE A O 1
ATOM 1848 N N . ALA A 1 245 ? 3.458 -1.135 -6.381 1.00 96.44 245 ALA A N 1
ATOM 1849 C CA . ALA A 1 245 ? 3.253 -0.201 -5.286 1.00 96.44 245 ALA A CA 1
ATOM 1850 C C . ALA A 1 245 ? 1.768 -0.074 -4.906 1.00 96.44 245 ALA A C 1
ATOM 1852 O O . ALA A 1 245 ? 1.436 -0.093 -3.723 1.00 96.44 245 ALA A O 1
ATOM 1853 N N . VAL A 1 246 ? 0.848 -0.042 -5.869 1.00 95.38 246 VAL A N 1
ATOM 1854 C CA . VAL A 1 246 ? -0.595 0.046 -5.571 1.00 95.38 246 VAL A CA 1
ATOM 1855 C C . VAL A 1 246 ? -1.092 -1.145 -4.734 1.00 95.38 246 VAL A C 1
ATOM 1857 O O . VAL A 1 246 ? -1.953 -0.977 -3.870 1.00 95.38 246 VAL A O 1
ATOM 1860 N N . LEU A 1 247 ? -0.552 -2.351 -4.946 1.00 96.12 247 LEU A N 1
ATOM 1861 C CA . LEU A 1 247 ? -1.067 -3.565 -4.295 1.00 96.12 247 LEU A CA 1
ATOM 1862 C C . LEU A 1 247 ? -0.218 -4.103 -3.140 1.00 96.12 247 LEU A C 1
ATOM 1864 O O . LEU A 1 247 ? -0.739 -4.825 -2.292 1.00 96.12 247 LEU A O 1
ATOM 1868 N N . SER A 1 248 ? 1.067 -3.772 -3.074 1.00 95.56 248 SER A N 1
ATOM 1869 C CA . SER A 1 248 ? 1.978 -4.378 -2.097 1.00 95.56 248 SER A CA 1
ATOM 1870 C C . SER A 1 248 ? 2.815 -3.389 -1.306 1.00 95.56 248 SER A C 1
ATOM 1872 O O . SER A 1 248 ? 3.542 -3.826 -0.412 1.00 95.56 248 SER A O 1
ATOM 1874 N N . SER A 1 249 ? 2.660 -2.080 -1.525 1.00 93.44 249 SER A N 1
ATOM 1875 C CA . SER A 1 249 ? 3.329 -1.094 -0.672 1.00 93.44 249 SER A CA 1
ATOM 1876 C C . SER A 1 249 ? 2.978 -1.273 0.796 1.00 93.44 249 SER A C 1
ATOM 1878 O O . SER A 1 249 ? 1.836 -1.621 1.119 1.00 93.44 249 SER A O 1
ATOM 1880 N N . TYR A 1 250 ? 3.967 -1.003 1.652 1.00 92.75 250 TYR A N 1
ATOM 1881 C CA . TYR A 1 250 ? 3.847 -0.953 3.116 1.00 92.75 250 TYR A CA 1
ATOM 1882 C C . TYR A 1 250 ? 3.427 -2.275 3.774 1.00 92.75 250 TYR A C 1
ATOM 1884 O O . TYR A 1 250 ? 3.203 -2.332 4.980 1.00 92.75 250 TYR A O 1
ATOM 1892 N N . THR A 1 251 ? 3.336 -3.359 3.000 1.00 95.00 251 THR A N 1
ATOM 1893 C CA . THR A 1 251 ? 2.761 -4.634 3.441 1.00 95.00 251 THR A CA 1
ATOM 1894 C C . THR A 1 251 ? 3.570 -5.278 4.558 1.00 95.00 251 THR A C 1
ATOM 1896 O O . THR A 1 251 ? 2.980 -5.800 5.496 1.00 95.00 251 THR A O 1
ATOM 1899 N N . VAL A 1 252 ? 4.903 -5.253 4.465 1.00 93.19 252 VAL A N 1
ATOM 1900 C CA . VAL A 1 252 ? 5.801 -5.814 5.493 1.00 93.19 252 VAL A CA 1
ATOM 1901 C C . VAL A 1 252 ? 6.219 -4.756 6.519 1.00 93.19 252 VAL A C 1
ATOM 1903 O O . VAL A 1 252 ? 6.665 -5.114 7.602 1.00 93.19 252 VAL A O 1
ATOM 1906 N N . GLY A 1 253 ? 6.065 -3.471 6.193 1.00 91.50 253 GLY A N 1
ATOM 1907 C CA . GLY A 1 253 ? 6.334 -2.351 7.090 1.00 91.50 253 GLY A CA 1
ATOM 1908 C C . GLY A 1 253 ? 5.078 -1.917 7.840 1.00 91.50 253 GLY A C 1
ATOM 1909 O O . GLY A 1 253 ? 4.571 -2.641 8.700 1.00 91.50 253 GLY A O 1
ATOM 1910 N N . ASP A 1 254 ? 4.593 -0.724 7.500 1.00 91.44 254 ASP A N 1
ATOM 1911 C CA . ASP A 1 254 ? 3.581 0.032 8.243 1.00 91.44 254 ASP A CA 1
ATOM 1912 C C . ASP A 1 254 ? 2.308 -0.797 8.472 1.00 91.44 254 ASP A C 1
ATOM 1914 O O . ASP A 1 254 ? 1.790 -0.866 9.587 1.00 91.44 254 ASP A O 1
ATOM 1918 N N . PHE A 1 255 ? 1.839 -1.516 7.447 1.00 94.94 255 PHE A N 1
ATOM 1919 C CA . PHE A 1 255 ? 0.584 -2.263 7.522 1.00 94.94 255 PHE A CA 1
ATOM 1920 C C . PHE A 1 255 ? 0.697 -3.524 8.365 1.00 94.94 255 PHE A C 1
ATOM 1922 O O . PHE A 1 255 ? -0.256 -3.847 9.070 1.00 94.94 255 PHE A O 1
ATOM 1929 N N . LEU A 1 256 ? 1.831 -4.229 8.341 1.00 95.19 256 LEU A N 1
ATOM 1930 C CA . LEU A 1 256 ? 2.039 -5.367 9.237 1.00 95.19 256 LEU A CA 1
ATOM 1931 C C . LEU A 1 256 ? 2.140 -4.885 10.685 1.00 95.19 256 LEU A C 1
ATOM 1933 O O . LEU A 1 256 ? 1.468 -5.436 11.556 1.00 95.19 256 LEU A O 1
ATOM 1937 N N . ALA A 1 257 ? 2.928 -3.835 10.928 1.00 93.88 257 ALA A N 1
ATOM 1938 C CA . ALA A 1 257 ? 3.095 -3.246 12.252 1.00 93.88 257 ALA A CA 1
ATOM 1939 C C . ALA A 1 257 ? 1.758 -2.778 12.834 1.00 93.88 257 ALA A C 1
ATOM 1941 O O . ALA A 1 257 ? 1.455 -3.050 13.995 1.00 93.88 257 ALA A O 1
ATOM 1942 N N . PHE A 1 258 ? 0.945 -2.096 12.028 1.00 94.94 258 PHE A N 1
ATOM 1943 C CA . PHE A 1 258 ? -0.382 -1.648 12.427 1.00 94.94 258 PHE A CA 1
ATOM 1944 C C . PHE A 1 258 ? -1.339 -2.828 12.636 1.00 94.94 258 PHE A C 1
ATOM 1946 O O . PHE A 1 258 ? -2.000 -2.909 13.669 1.00 94.94 258 PHE A O 1
ATOM 1953 N N . SER A 1 259 ? -1.368 -3.797 11.716 1.00 95.50 259 SER A N 1
ATOM 1954 C CA . SER A 1 259 ? -2.265 -4.958 11.819 1.00 95.50 259 SER A CA 1
ATOM 1955 C C . SER A 1 259 ? -1.976 -5.819 13.045 1.00 95.50 259 SER A C 1
ATOM 1957 O O . SER A 1 259 ? -2.914 -6.267 13.694 1.00 95.50 259 SER A O 1
ATOM 1959 N N . LEU A 1 260 ? -0.704 -6.010 13.411 1.00 95.31 260 LEU A N 1
ATOM 1960 C CA . LEU A 1 260 ? -0.310 -6.743 14.622 1.00 95.31 260 LEU A CA 1
ATOM 1961 C C . LEU A 1 260 ? -0.789 -6.079 15.918 1.00 95.31 260 LEU A C 1
ATOM 1963 O O . LEU A 1 260 ? -0.832 -6.739 16.951 1.00 95.31 260 LEU A O 1
ATOM 1967 N N . GLN A 1 261 ? -1.121 -4.791 15.879 1.00 93.50 261 GLN A N 1
ATOM 1968 C CA . GLN A 1 261 ? -1.620 -4.049 17.034 1.00 93.50 261 GLN A CA 1
ATOM 1969 C C . GLN A 1 261 ? -3.143 -3.919 17.020 1.00 93.50 261 GLN A C 1
ATOM 1971 O O . GLN A 1 261 ? -3.766 -4.028 18.069 1.00 93.50 261 GLN A O 1
ATOM 1976 N N . PHE A 1 262 ? -3.726 -3.684 15.842 1.00 93.81 262 PHE A N 1
ATOM 1977 C CA . PHE A 1 262 ? -5.149 -3.397 15.680 1.00 93.81 262 PHE A CA 1
ATOM 1978 C C . PHE A 1 262 ? -5.998 -4.667 15.528 1.00 93.81 262 PHE A C 1
ATOM 1980 O O . PHE A 1 262 ? -7.049 -4.794 16.144 1.00 93.81 262 PHE A O 1
ATOM 1987 N N . ALA A 1 263 ? -5.542 -5.629 14.722 1.00 95.06 263 ALA A N 1
ATOM 1988 C CA . ALA A 1 263 ? -6.261 -6.876 14.463 1.00 95.06 263 ALA A CA 1
ATOM 1989 C C . ALA A 1 263 ? -5.281 -8.040 14.202 1.00 95.06 263 ALA A C 1
ATOM 1991 O O . ALA A 1 263 ? -5.114 -8.472 13.053 1.00 95.06 263 ALA A O 1
ATOM 1992 N N . PRO A 1 264 ? -4.630 -8.568 15.262 1.00 95.44 264 PRO A N 1
ATOM 1993 C CA . PRO A 1 264 ? -3.548 -9.550 15.138 1.00 95.44 264 PRO A CA 1
ATOM 1994 C C . PRO A 1 264 ? -3.952 -10.815 14.369 1.00 95.44 264 PRO A C 1
ATOM 1996 O O . PRO A 1 264 ? -3.162 -11.345 13.589 1.00 95.44 264 PRO A O 1
ATOM 1999 N N . GLU A 1 265 ? -5.206 -11.246 14.538 1.00 95.38 265 GLU A N 1
ATOM 2000 C CA . GLU A 1 265 ? -5.827 -12.416 13.897 1.00 95.38 265 GLU A CA 1
ATOM 2001 C C . GLU A 1 265 ? -5.707 -12.397 12.362 1.00 95.38 265 GLU A C 1
ATOM 2003 O O . GLU A 1 265 ? -5.533 -13.435 11.726 1.00 95.38 265 GLU A O 1
ATOM 2008 N N . ILE A 1 266 ? -5.774 -11.209 11.749 1.00 96.06 266 ILE A N 1
ATOM 2009 C CA . ILE A 1 266 ? -5.741 -11.050 10.289 1.00 96.06 266 ILE A CA 1
ATOM 2010 C C . ILE A 1 266 ? -4.407 -10.507 9.771 1.00 96.06 266 ILE A C 1
ATOM 2012 O O . ILE A 1 266 ? -4.245 -10.396 8.558 1.00 96.06 266 ILE A O 1
ATOM 2016 N N . ALA A 1 267 ? -3.437 -10.200 10.639 1.00 96.62 267 ALA A N 1
ATOM 2017 C CA . ALA A 1 267 ? -2.195 -9.528 10.252 1.00 96.62 267 ALA A CA 1
ATOM 2018 C C . ALA A 1 267 ? -1.365 -10.332 9.233 1.00 96.62 267 ALA A C 1
ATOM 2020 O O . ALA A 1 267 ? -1.031 -9.830 8.157 1.00 96.62 267 ALA A O 1
ATOM 2021 N N . PHE A 1 268 ? -1.074 -11.602 9.528 1.00 96.81 268 PHE A N 1
ATOM 2022 C CA . PHE A 1 268 ? -0.331 -12.475 8.611 1.00 96.81 268 PHE A CA 1
ATOM 2023 C C . PHE A 1 268 ? -1.139 -12.882 7.367 1.00 96.81 268 PHE A C 1
ATOM 2025 O O . PHE A 1 268 ? -0.582 -12.826 6.267 1.00 96.81 268 PHE A O 1
ATOM 2032 N N . PRO A 1 269 ? -2.437 -13.239 7.476 1.00 97.12 269 PRO A N 1
ATOM 2033 C CA . PRO A 1 269 ? -3.276 -13.452 6.299 1.00 97.12 269 PRO A CA 1
ATOM 2034 C C . PRO A 1 269 ? -3.352 -12.241 5.362 1.00 97.12 269 PRO A C 1
ATOM 2036 O O . PRO A 1 269 ? -3.277 -12.400 4.142 1.00 97.12 269 PRO A O 1
ATOM 2039 N N . MET A 1 270 ? -3.445 -11.030 5.916 1.00 96.56 270 MET A N 1
ATOM 2040 C CA . MET A 1 270 ? -3.464 -9.784 5.153 1.00 96.56 270 MET A CA 1
ATOM 2041 C C . MET A 1 270 ? -2.126 -9.540 4.457 1.00 96.56 270 MET A C 1
ATOM 2043 O O . MET A 1 270 ? -2.116 -9.217 3.269 1.00 96.56 270 MET A O 1
ATOM 2047 N N . LEU A 1 271 ? -1.002 -9.756 5.151 1.00 96.81 271 LEU A N 1
ATOM 2048 C CA . LEU A 1 271 ? 0.331 -9.709 4.547 1.00 96.81 271 LEU A CA 1
ATOM 2049 C C . LEU A 1 271 ? 0.430 -10.664 3.354 1.00 96.81 271 LEU A C 1
ATOM 2051 O O . LEU A 1 271 ? 0.821 -10.250 2.263 1.00 96.81 271 LEU A O 1
ATOM 2055 N N . ALA A 1 272 ? 0.022 -11.922 3.531 1.00 96.81 272 ALA A N 1
ATOM 2056 C CA . ALA A 1 272 ? 0.075 -12.921 2.469 1.00 96.81 272 ALA A CA 1
ATOM 2057 C C . ALA A 1 272 ? -0.810 -12.527 1.276 1.00 96.81 272 ALA A C 1
ATOM 2059 O O . ALA A 1 272 ? -0.348 -12.532 0.135 1.00 96.81 272 ALA A O 1
ATOM 2060 N N . GLY A 1 273 ? -2.058 -12.124 1.531 1.00 96.81 273 GLY A N 1
ATOM 2061 C CA . GLY A 1 273 ? -3.004 -11.713 0.494 1.00 96.81 273 GLY A CA 1
ATOM 2062 C C . GLY A 1 273 ? -2.523 -10.510 -0.320 1.00 96.81 273 GLY A C 1
ATOM 2063 O O . GLY A 1 273 ? -2.613 -10.519 -1.553 1.00 96.81 273 GLY A O 1
ATOM 2064 N N . ARG A 1 274 ? -1.938 -9.505 0.342 1.00 96.75 274 ARG A N 1
ATOM 2065 C CA . ARG A 1 274 ? -1.375 -8.316 -0.315 1.00 96.75 274 ARG A CA 1
ATOM 2066 C C . ARG A 1 274 ? -0.135 -8.632 -1.141 1.00 96.75 274 ARG A C 1
ATOM 2068 O O . ARG A 1 274 ? -0.047 -8.174 -2.278 1.00 96.75 274 ARG A O 1
ATOM 2075 N N . LEU A 1 275 ? 0.793 -9.439 -0.622 1.00 96.19 275 LEU A N 1
ATOM 2076 C CA . LEU A 1 275 ? 1.977 -9.866 -1.379 1.00 96.19 275 LEU A CA 1
ATOM 2077 C C . LEU A 1 275 ? 1.589 -10.665 -2.623 1.00 96.19 275 LEU A C 1
ATOM 2079 O O . LEU A 1 275 ? 2.073 -10.392 -3.719 1.00 96.19 275 LEU A O 1
ATOM 2083 N N . LEU A 1 276 ? 0.673 -11.622 -2.471 1.00 95.88 276 LEU A N 1
ATOM 2084 C CA . LEU A 1 276 ? 0.153 -12.413 -3.585 1.00 95.88 276 LEU A CA 1
ATOM 2085 C C . LEU A 1 276 ? -0.549 -11.529 -4.621 1.00 95.88 276 LEU A C 1
ATOM 2087 O O . LEU A 1 276 ? -0.317 -11.699 -5.816 1.00 95.88 276 LEU A O 1
ATOM 2091 N N . SER A 1 277 ? -1.333 -10.541 -4.184 1.00 96.31 277 SER A N 1
ATOM 2092 C CA . SER A 1 277 ? -1.937 -9.546 -5.080 1.00 96.31 277 SER A CA 1
ATOM 2093 C C . SER A 1 277 ? -0.875 -8.754 -5.856 1.00 96.31 277 SER A C 1
ATOM 2095 O O . SER A 1 277 ? -1.034 -8.541 -7.058 1.00 96.31 277 SER A O 1
ATOM 2097 N N . GLY A 1 278 ? 0.239 -8.397 -5.211 1.00 94.94 278 GLY A N 1
ATOM 2098 C CA . GLY A 1 278 ? 1.422 -7.811 -5.848 1.00 94.94 278 GLY A CA 1
ATOM 2099 C C . GLY A 1 278 ? 2.020 -8.674 -6.946 1.00 94.94 278 GLY A C 1
ATOM 2100 O O . GLY A 1 278 ? 2.245 -8.217 -8.065 1.00 94.94 278 GLY A O 1
ATOM 2101 N N . PHE A 1 279 ? 2.249 -9.953 -6.659 1.00 93.94 279 PHE A N 1
ATOM 2102 C CA . PHE A 1 279 ? 2.766 -10.881 -7.665 1.00 93.94 279 PHE A CA 1
ATOM 2103 C C . PHE A 1 279 ? 1.794 -11.059 -8.836 1.00 93.94 279 PHE A C 1
ATOM 2105 O O . PHE A 1 279 ? 2.220 -11.079 -9.991 1.00 93.94 279 PHE A O 1
ATOM 2112 N N . LEU A 1 280 ? 0.488 -11.132 -8.563 1.00 94.00 280 LEU A N 1
ATOM 2113 C CA . LEU A 1 280 ? -0.536 -11.236 -9.604 1.00 94.00 280 LEU A CA 1
ATOM 2114 C C . LEU A 1 280 ? -0.574 -9.996 -10.499 1.00 94.00 280 LEU A C 1
ATOM 2116 O O . LEU A 1 280 ? -0.687 -10.136 -11.720 1.00 94.00 280 LEU A O 1
ATOM 2120 N N . VAL A 1 281 ? -0.441 -8.792 -9.931 1.00 94.94 281 VAL A N 1
ATOM 2121 C CA . VAL A 1 281 ? -0.404 -7.580 -10.756 1.00 94.94 281 VAL A CA 1
ATOM 2122 C C . VAL A 1 281 ? 0.868 -7.502 -11.581 1.00 94.94 281 VAL A C 1
ATOM 2124 O O . VAL A 1 281 ? 0.764 -7.145 -12.741 1.00 94.94 281 VAL A O 1
ATOM 2127 N N . LEU A 1 282 ? 2.031 -7.943 -11.090 1.00 93.31 282 LEU A N 1
ATOM 2128 C CA . LEU A 1 282 ? 3.247 -7.994 -11.917 1.00 93.31 282 LEU A CA 1
ATOM 2129 C C . LEU A 1 282 ? 3.060 -8.852 -13.179 1.00 93.31 282 LEU A C 1
ATOM 2131 O O . LEU A 1 282 ? 3.493 -8.459 -14.264 1.00 93.31 282 LEU A O 1
ATOM 2135 N N . ILE A 1 283 ? 2.371 -9.992 -13.060 1.00 90.44 283 ILE A N 1
ATOM 2136 C CA . ILE A 1 283 ? 2.041 -10.859 -14.203 1.00 90.44 283 ILE A CA 1
ATOM 2137 C C . ILE A 1 283 ? 1.096 -10.138 -15.174 1.00 90.44 283 ILE A C 1
ATOM 2139 O O . ILE A 1 283 ? 1.285 -10.198 -16.390 1.00 90.44 283 ILE A O 1
ATOM 2143 N N . LEU A 1 284 ? 0.085 -9.441 -14.651 1.00 89.06 284 LEU A N 1
ATOM 2144 C CA . LEU A 1 284 ? -0.868 -8.681 -15.459 1.00 89.06 284 LEU A CA 1
ATOM 2145 C C . LEU A 1 284 ? -0.196 -7.493 -16.169 1.00 89.06 284 LEU A C 1
ATOM 2147 O O . LEU A 1 284 ? -0.374 -7.313 -17.374 1.00 89.06 284 LEU A O 1
ATOM 2151 N N . SER A 1 285 ? 0.599 -6.713 -15.438 1.00 89.69 285 SER A N 1
ATOM 2152 C CA . SER A 1 285 ? 1.324 -5.529 -15.905 1.00 89.69 285 SER A CA 1
ATOM 2153 C C . SER A 1 285 ? 2.369 -5.864 -16.959 1.00 89.69 285 SER A C 1
ATOM 2155 O O . SER A 1 285 ? 2.668 -5.009 -17.786 1.00 89.69 285 SER A O 1
ATOM 2157 N N . TYR A 1 286 ? 2.856 -7.109 -17.015 1.00 84.88 286 TYR A N 1
ATOM 2158 C CA . TYR A 1 286 ? 3.742 -7.558 -18.091 1.00 84.88 286 TYR A CA 1
ATOM 2159 C C . TYR A 1 286 ? 3.121 -7.360 -19.487 1.00 84.88 286 TYR A C 1
ATOM 2161 O O . TYR A 1 286 ? 3.833 -7.096 -20.451 1.00 84.88 286 TYR A O 1
ATOM 2169 N N . ARG A 1 287 ? 1.785 -7.419 -19.606 1.00 80.94 287 ARG A N 1
ATOM 2170 C CA . ARG A 1 287 ? 1.063 -7.147 -20.866 1.00 80.94 287 ARG A CA 1
ATOM 2171 C C . ARG A 1 287 ? 0.977 -5.664 -21.229 1.00 80.94 287 ARG A C 1
ATOM 2173 O O . ARG A 1 287 ? 0.679 -5.346 -22.373 1.00 80.94 287 ARG A O 1
ATOM 2180 N N . PHE A 1 288 ? 1.198 -4.783 -20.259 1.00 77.62 288 PHE A N 1
ATOM 2181 C CA . PHE A 1 288 ? 1.155 -3.328 -20.413 1.00 77.62 288 PHE A CA 1
ATOM 2182 C C . PHE A 1 288 ? 2.556 -2.713 -20.505 1.00 77.62 288 PHE A C 1
ATOM 2184 O O . PHE A 1 288 ? 2.686 -1.488 -20.510 1.00 77.62 288 PHE A O 1
ATOM 2191 N N . LEU A 1 289 ? 3.598 -3.549 -20.566 1.00 82.88 289 LEU A N 1
ATOM 2192 C CA . LEU A 1 289 ? 4.959 -3.083 -20.771 1.00 82.88 289 LEU A CA 1
ATOM 2193 C C . LEU A 1 289 ? 5.071 -2.388 -22.135 1.00 82.88 289 LEU A C 1
ATOM 2195 O O . LEU A 1 289 ? 4.549 -2.909 -23.126 1.00 82.88 289 LEU A O 1
ATOM 2199 N N . PRO A 1 290 ? 5.760 -1.236 -22.205 1.00 71.38 290 PRO A N 1
ATOM 2200 C CA . PRO A 1 290 ? 6.114 -0.650 -23.488 1.00 71.38 290 PRO A CA 1
ATOM 2201 C C . PRO A 1 290 ? 6.938 -1.652 -24.310 1.00 71.38 290 PRO A C 1
ATOM 2203 O O . PRO A 1 290 ? 7.676 -2.474 -23.753 1.00 71.38 290 PRO A O 1
ATOM 2206 N N . ALA A 1 291 ? 6.762 -1.611 -25.636 1.00 66.88 291 ALA A N 1
ATOM 2207 C CA . ALA A 1 291 ? 7.506 -2.461 -26.561 1.00 66.88 291 ALA A CA 1
ATOM 2208 C C . ALA A 1 291 ? 9.017 -2.292 -26.337 1.00 66.88 291 ALA A C 1
ATOM 2210 O O . ALA A 1 291 ? 9.457 -1.201 -25.978 1.00 66.88 291 ALA A O 1
ATOM 2211 N N . ASP A 1 292 ? 9.790 -3.370 -26.529 1.00 58.34 292 ASP A N 1
ATOM 2212 C CA . ASP A 1 292 ? 11.249 -3.333 -26.384 1.00 58.34 292 ASP A CA 1
ATOM 2213 C C . ASP A 1 292 ? 11.788 -2.168 -27.238 1.00 58.34 292 ASP A C 1
ATOM 2215 O O . ASP A 1 292 ? 11.664 -2.179 -28.464 1.00 58.34 292 ASP A O 1
ATOM 2219 N N . SER A 1 293 ? 12.342 -1.141 -26.589 1.00 48.16 293 SER A N 1
ATOM 2220 C CA . SER A 1 293 ? 13.120 -0.109 -27.266 1.00 48.16 293 SER A CA 1
ATOM 2221 C C . SER A 1 293 ? 14.408 -0.778 -27.743 1.00 48.16 293 SER A C 1
ATOM 2223 O O . SER A 1 293 ? 15.330 -0.973 -26.947 1.00 48.16 293 SER A O 1
ATOM 2225 N N . ALA A 1 294 ? 14.385 -1.244 -28.992 1.00 33.94 294 ALA A N 1
ATOM 2226 C CA . ALA A 1 294 ? 15.542 -1.774 -29.704 1.00 33.94 294 ALA A CA 1
ATOM 2227 C C . ALA A 1 294 ? 16.601 -0.689 -29.922 1.00 33.94 294 ALA A C 1
ATOM 2229 O O . ALA A 1 294 ? 16.205 0.472 -30.182 1.00 33.94 294 ALA A O 1
#

Foldseek 3Di:
DVVVVVVVLLVVLLPPLQQAALLRCSLVVLCVSDPDNLLSNLCSQQVRNQRNCVLQPLQLLQCVQDDDLLNVLLLLLSLLQLVLSLVLSQLLCVLLVRDNVSSVVSSVSSNVVSVVVNVCSVPPVPVSNVVSVVSNVVSVVVSVVLVVQLVCCVVVVDPPDPPRDHVVVVVVLVVLLVVQLVPVQVVLVVVLVVCLPVLVVVCVVLVFDSVLSSQLSNQLQANNVCSNCLHVTDSQSSSLSSNLNSQRGNLSGNSLSNCCVPPVSSSVSSSVSSVVSSVVSSVSSSVSGDDPPD

Secondary structure (DSSP, 8-state):
-HHHHHHHHHHHHHHHTTSS-IIIIIHHHHHHH-SSHHHHHIIIIIIHHHHHHIIIIIHHHHHHT--HHHHHHHHHHHHHHHHHHHHHHHHHHHHTT--HHHHHHHHHHHHHHHHHHHHHHHH-HHHHHHHHHHHHHHHHHHHHHHHHHHHHHHHH---SSTTPPPHHHHHHHHHHHHHHHHHHHHHHHHHHHHTHHHHHHHHHHHT--HHHHHHHHHHHH-SHHHHHTGGGS-HHHHHHHHHHHHHHTTTTTHHHHHHHHH-HHHHHHHHHHHHHHHHHHHHHHGGGSPP---